Protein AF-A0A8S4PNN0-F1 (afdb_monomer_lite)

InterPro domains:
  IPR008978 HSP20-like chaperone [G3DSA:2.60.40.790] (178-254)
  IPR008978 HSP20-like chaperone [SSF49764] (182-245)
  IPR026697 Dynein axonemal assembly factor 6 [PTHR21083] (66-255)
  IPR041442 PIH1D1/2/3, CS-like domain [PF18201] (151-245)

Structure (mmCIF, N/CA/C/O backbone):
data_AF-A0A8S4PNN0-F1
#
_entry.id   AF-A0A8S4PNN0-F1
#
loop_
_atom_site.group_PDB
_atom_site.id
_atom_site.type_symbol
_atom_site.label_atom_id
_atom_site.label_alt_id
_atom_site.label_comp_id
_atom_site.label_asym_id
_atom_site.label_entity_id
_atom_site.label_seq_id
_atom_site.pdbx_PDB_ins_code
_atom_site.Cartn_x
_atom_site.Cartn_y
_atom_site.Cartn_z
_atom_site.occupancy
_atom_site.B_iso_or_equiv
_atom_site.auth_seq_id
_atom_site.auth_comp_id
_atom_site.auth_asym_id
_atom_site.auth_atom_id
_atom_site.pdbx_PDB_model_num
ATOM 1 N N . TYR A 1 1 ? -10.687 -42.573 -22.333 1.00 50.88 1 TYR A N 1
ATOM 2 C CA . TYR A 1 1 ? -11.879 -43.079 -21.622 1.00 50.88 1 TYR A CA 1
ATOM 3 C C . TYR A 1 1 ? -11.595 -43.574 -20.198 1.00 50.88 1 TYR A C 1
ATOM 5 O O . TYR A 1 1 ? -12.320 -43.162 -19.307 1.00 50.88 1 TYR A O 1
ATOM 13 N N . ASN A 1 2 ? -10.528 -44.339 -19.918 1.00 54.31 2 ASN A N 1
ATOM 14 C CA . ASN A 1 2 ? -10.278 -44.860 -18.555 1.00 54.31 2 ASN A CA 1
ATOM 15 C C . ASN A 1 2 ? -9.754 -43.839 -17.514 1.00 54.31 2 ASN A C 1
ATOM 17 O O . ASN A 1 2 ? -10.058 -43.969 -16.333 1.00 54.31 2 ASN A O 1
ATOM 21 N N . ILE A 1 3 ? -9.025 -42.791 -17.919 1.00 53.25 3 ILE A N 1
ATOM 22 C CA . ILE A 1 3 ? -8.443 -41.810 -16.972 1.00 53.25 3 ILE A CA 1
ATOM 23 C C . ILE A 1 3 ? -9.499 -40.823 -16.440 1.00 53.25 3 ILE A C 1
ATOM 25 O O . ILE A 1 3 ? -9.511 -40.486 -15.258 1.00 53.25 3 ILE A O 1
ATOM 29 N N . ILE A 1 4 ? -10.446 -40.414 -17.288 1.00 54.47 4 ILE A N 1
ATOM 30 C CA . ILE A 1 4 ? -11.515 -39.472 -16.916 1.00 54.47 4 ILE A CA 1
ATOM 31 C C . ILE A 1 4 ? -12.501 -40.138 -15.937 1.00 54.47 4 ILE A C 1
ATOM 33 O O . ILE A 1 4 ? -12.900 -39.522 -14.951 1.00 54.47 4 ILE A O 1
ATOM 37 N N . GLN A 1 5 ? -12.804 -41.428 -16.132 1.00 48.66 5 GLN A N 1
ATOM 38 C CA . GLN A 1 5 ? -13.649 -42.206 -15.220 1.00 48.66 5 GLN A CA 1
ATOM 39 C C . GLN A 1 5 ? -12.997 -42.393 -13.838 1.00 48.66 5 GLN A C 1
ATOM 41 O O . GLN A 1 5 ? -13.682 -42.333 -12.813 1.00 48.66 5 GLN A O 1
ATOM 46 N N . PHE A 1 6 ? -11.669 -42.545 -13.784 1.00 47.94 6 PHE A N 1
ATOM 47 C CA . PHE A 1 6 ? -10.937 -42.634 -12.521 1.00 47.94 6 PHE A CA 1
ATOM 48 C C . PHE A 1 6 ? -10.967 -41.299 -11.760 1.00 47.94 6 PHE A C 1
ATOM 50 O O . PHE A 1 6 ? -11.280 -41.279 -10.570 1.00 47.94 6 PHE A O 1
ATOM 57 N N . CYS A 1 7 ? -10.763 -40.169 -12.450 1.00 47.72 7 CYS A N 1
ATOM 58 C CA . CYS A 1 7 ? -10.826 -38.838 -11.836 1.00 47.72 7 CYS A CA 1
ATOM 59 C C . CYS A 1 7 ? -12.218 -38.485 -11.288 1.00 47.72 7 CYS A C 1
ATOM 61 O O . CYS A 1 7 ? -12.314 -37.960 -10.178 1.00 47.72 7 CYS A O 1
ATOM 63 N N . ILE A 1 8 ? -13.296 -38.820 -12.006 1.00 51.41 8 ILE A N 1
ATOM 64 C CA . ILE A 1 8 ? -14.675 -38.570 -11.549 1.00 51.41 8 ILE A CA 1
ATOM 65 C C . ILE A 1 8 ? -15.001 -39.418 -10.313 1.00 51.41 8 ILE A C 1
ATOM 67 O O . ILE A 1 8 ? -15.581 -38.916 -9.347 1.00 51.41 8 ILE A O 1
ATOM 71 N N . THR A 1 9 ? -14.553 -40.676 -10.283 1.00 53.66 9 THR A N 1
ATOM 72 C CA . THR A 1 9 ? -14.755 -41.560 -9.125 1.00 53.66 9 THR A CA 1
ATOM 73 C C . THR A 1 9 ? -13.954 -41.083 -7.906 1.00 53.66 9 THR A C 1
ATOM 75 O O . THR A 1 9 ? -14.470 -41.062 -6.787 1.00 53.66 9 THR A O 1
ATOM 78 N N . HIS A 1 10 ? -12.717 -40.614 -8.110 1.00 51.38 10 HIS A N 1
ATOM 79 C CA . HIS A 1 10 ? -11.858 -40.113 -7.033 1.00 51.38 10 HIS A CA 1
ATOM 80 C C . HIS A 1 10 ? -12.324 -38.751 -6.483 1.00 51.38 10 HIS A C 1
ATOM 82 O O . HIS A 1 10 ? -12.248 -38.517 -5.273 1.00 51.38 10 HIS A O 1
ATOM 88 N N . MET A 1 11 ? -12.876 -37.874 -7.335 1.00 45.06 11 MET A N 1
ATOM 89 C CA . MET A 1 11 ? -13.561 -36.655 -6.887 1.00 45.06 11 MET A CA 1
ATOM 90 C C . MET A 1 11 ? -14.849 -36.979 -6.124 1.00 45.06 11 MET A C 1
ATOM 92 O O . MET A 1 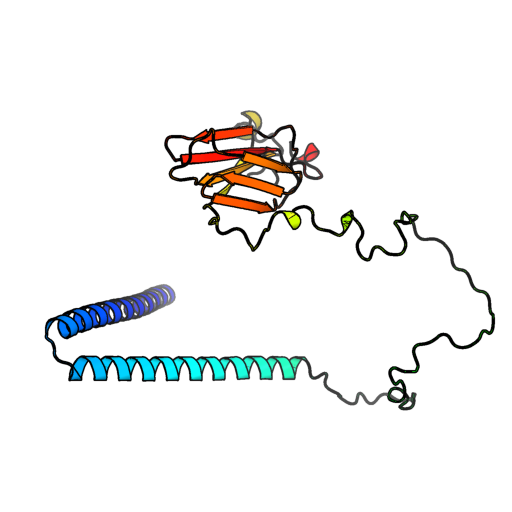11 ? -15.040 -36.431 -5.042 1.00 45.06 11 MET A O 1
ATOM 96 N N . CYS A 1 12 ? -15.682 -37.915 -6.599 1.00 39.00 12 CYS A N 1
ATOM 97 C CA . CYS A 1 12 ? -16.894 -38.342 -5.883 1.00 39.00 12 CYS A CA 1
ATOM 98 C C . CYS A 1 12 ? -16.588 -38.945 -4.504 1.00 39.00 12 CYS A C 1
ATOM 100 O O . CYS A 1 12 ? -17.302 -38.675 -3.539 1.00 39.00 12 CYS A O 1
ATOM 102 N N . LEU A 1 13 ? -15.502 -39.714 -4.368 1.00 43.59 13 LEU A N 1
ATOM 103 C CA . LEU A 1 13 ? -15.051 -40.253 -3.080 1.00 43.59 13 LEU A CA 1
ATOM 104 C C . LEU A 1 13 ? -14.552 -39.159 -2.126 1.00 43.59 13 LEU A C 1
ATOM 106 O O . LEU A 1 13 ? -14.866 -39.208 -0.935 1.00 43.59 13 LEU A O 1
ATOM 110 N N . LYS A 1 14 ? -13.822 -38.150 -2.625 1.00 43.06 14 LYS A N 1
ATOM 111 C CA . LYS A 1 14 ? -13.402 -36.992 -1.813 1.00 43.06 14 LYS A CA 1
ATOM 112 C C . LYS A 1 14 ? -14.597 -36.127 -1.395 1.00 43.06 14 LYS A C 1
ATOM 114 O O . LYS A 1 14 ? -14.675 -35.732 -0.231 1.00 43.06 14 LYS A O 1
ATOM 119 N N . PHE A 1 15 ? -15.563 -35.915 -2.290 1.00 35.06 15 PHE A N 1
ATOM 120 C CA . PHE A 1 15 ? -16.788 -35.168 -1.994 1.00 35.06 15 PHE A CA 1
ATOM 121 C C . PHE A 1 15 ? -17.680 -35.914 -0.989 1.00 35.06 15 PHE A C 1
ATOM 123 O O . PHE A 1 15 ? -18.124 -35.322 -0.012 1.00 35.06 15 PHE A O 1
ATOM 130 N N . SER A 1 16 ? -17.847 -37.233 -1.141 1.00 37.47 16 SER A N 1
ATOM 131 C CA . SER A 1 16 ? -18.580 -38.105 -0.207 1.00 37.47 16 SER A CA 1
ATOM 132 C C . SER A 1 16 ? -17.964 -38.128 1.196 1.00 37.47 16 SER A C 1
ATOM 134 O O . SER A 1 16 ? -18.682 -38.005 2.192 1.00 37.47 16 SER A O 1
ATOM 136 N N . LYS A 1 17 ? -16.630 -38.223 1.307 1.00 42.91 17 LYS A N 1
ATOM 137 C CA . LYS A 1 17 ? -15.934 -38.189 2.606 1.00 42.91 17 LYS A CA 1
ATOM 138 C C . LYS A 1 17 ? -16.086 -36.833 3.303 1.00 42.91 17 LYS A C 1
ATOM 140 O O . LYS A 1 17 ? -16.333 -36.799 4.510 1.00 42.91 17 LYS A O 1
ATOM 145 N N . SER A 1 18 ? -16.015 -35.731 2.553 1.00 38.72 18 SER A N 1
ATOM 146 C CA . SER A 1 18 ? -16.246 -34.383 3.090 1.00 38.72 18 SER A CA 1
ATOM 147 C C . SER A 1 18 ? -17.704 -34.203 3.541 1.00 38.72 18 SER A C 1
ATOM 149 O O . SER A 1 18 ? -17.958 -33.838 4.687 1.00 38.72 18 SER A O 1
ATOM 151 N N . TYR A 1 19 ? -18.674 -34.602 2.710 1.00 34.72 19 TYR A N 1
ATOM 152 C CA . TYR A 1 19 ? -20.106 -34.486 3.015 1.00 34.72 19 TYR A CA 1
ATOM 153 C C . TYR A 1 19 ? -20.546 -35.365 4.196 1.00 34.72 19 TYR A C 1
ATOM 155 O O . TYR A 1 19 ? -21.391 -34.953 4.992 1.00 34.72 19 TYR A O 1
ATOM 163 N N . ARG A 1 20 ? -19.945 -36.554 4.369 1.00 40.16 20 ARG A N 1
ATOM 164 C CA . ARG A 1 20 ? -20.144 -37.399 5.562 1.00 40.16 20 ARG A CA 1
ATOM 165 C C . ARG A 1 20 ? -19.559 -36.769 6.822 1.00 40.16 20 ARG A C 1
ATOM 167 O O . ARG A 1 20 ? -20.180 -36.867 7.873 1.00 40.16 20 ARG A O 1
ATOM 174 N N . THR A 1 21 ? -18.408 -36.105 6.730 1.00 44.50 21 THR A N 1
ATOM 175 C CA . THR A 1 21 ? -17.773 -35.444 7.884 1.00 44.50 21 THR A CA 1
ATOM 176 C C . THR A 1 21 ? -18.569 -34.217 8.331 1.00 44.50 21 THR A C 1
ATOM 178 O O . THR A 1 21 ? -18.772 -34.011 9.527 1.00 44.50 21 THR A O 1
ATOM 181 N N . VAL A 1 22 ? -19.083 -33.433 7.378 1.00 45.38 22 VAL A N 1
ATOM 182 C CA . VAL A 1 22 ? -19.945 -32.276 7.657 1.00 45.38 22 VAL A CA 1
ATOM 183 C C . VAL A 1 22 ? -21.301 -32.725 8.209 1.00 45.38 22 VAL A C 1
ATOM 185 O O . VAL A 1 22 ? -21.730 -32.195 9.230 1.00 45.38 22 VAL A O 1
ATOM 188 N N . ASN A 1 23 ? -21.929 -33.761 7.634 1.00 39.94 23 ASN A N 1
ATOM 189 C CA . ASN A 1 23 ? -23.170 -34.320 8.185 1.00 39.94 23 ASN A CA 1
ATOM 190 C C . ASN A 1 23 ? -22.971 -34.964 9.558 1.00 39.94 23 ASN A C 1
ATOM 192 O O . ASN A 1 23 ? -23.845 -34.827 10.404 1.00 39.94 23 ASN A O 1
ATOM 196 N N . ALA A 1 24 ? -21.835 -35.616 9.825 1.00 48.94 24 ALA A N 1
ATOM 197 C CA . ALA A 1 24 ? -21.522 -36.123 11.159 1.00 48.94 24 ALA A CA 1
ATOM 198 C C . ALA A 1 24 ? -21.401 -34.972 12.168 1.00 48.94 24 ALA A C 1
ATOM 200 O O . ALA A 1 24 ? -22.020 -35.034 13.223 1.00 48.94 24 ALA A O 1
ATOM 201 N N . LYS A 1 25 ? -20.691 -33.885 11.828 1.00 47.81 25 LYS A N 1
ATOM 202 C CA . LYS A 1 25 ? -20.606 -32.683 12.677 1.00 47.81 25 LYS A CA 1
ATOM 203 C C . LYS A 1 25 ? -21.977 -32.040 12.918 1.00 47.81 25 LYS A C 1
ATOM 205 O O . LYS A 1 25 ? -22.266 -31.677 14.056 1.00 47.81 25 LYS A O 1
ATOM 210 N N . LEU A 1 26 ? -22.838 -31.965 11.899 1.00 46.41 26 LEU A N 1
ATOM 211 C CA . LEU A 1 26 ? -24.203 -31.441 12.032 1.00 46.41 26 LEU A CA 1
ATOM 212 C C . LEU A 1 26 ? -25.093 -32.346 12.904 1.00 46.41 26 LEU A C 1
ATOM 214 O O . LEU A 1 26 ? -25.830 -31.846 13.750 1.00 46.41 26 LEU A O 1
ATOM 218 N N . ASN A 1 27 ? -24.982 -33.672 12.758 1.00 49.22 27 ASN A N 1
ATOM 219 C CA . ASN A 1 27 ? -25.725 -34.640 13.573 1.00 49.22 27 ASN A CA 1
ATOM 220 C C . ASN A 1 27 ? -25.260 -34.644 15.033 1.00 49.22 27 ASN A C 1
ATOM 222 O O . ASN A 1 27 ? -26.081 -34.785 15.936 1.00 49.22 27 ASN A O 1
ATOM 226 N N . ILE A 1 28 ? -23.960 -34.453 15.282 1.00 52.28 28 ILE A N 1
ATOM 227 C CA . ILE A 1 28 ? -23.414 -34.307 16.637 1.00 52.28 28 ILE A CA 1
ATOM 228 C C . ILE A 1 28 ? -23.946 -33.016 17.267 1.00 52.28 28 ILE A C 1
ATOM 230 O O . ILE A 1 28 ? -24.401 -33.049 18.404 1.00 52.28 28 ILE A O 1
ATOM 234 N N . HIS A 1 29 ? -23.965 -31.902 16.531 1.00 52.22 29 HIS A N 1
ATOM 235 C CA . HIS A 1 29 ? -24.481 -30.629 17.043 1.00 52.22 29 HIS A CA 1
ATOM 236 C C . HIS A 1 29 ? -25.997 -30.681 17.309 1.00 52.22 29 HIS A C 1
ATOM 238 O O . HIS A 1 29 ? -26.456 -30.201 18.343 1.00 52.22 29 HIS A O 1
ATOM 244 N N . SER A 1 30 ? -26.764 -31.344 16.434 1.00 51.78 30 SER A N 1
ATOM 245 C CA . SER A 1 30 ? -28.200 -31.599 16.622 1.00 51.78 30 SER A CA 1
ATOM 246 C C . SER A 1 30 ? -28.468 -32.523 17.818 1.00 51.78 30 SER A C 1
ATOM 248 O O . SER A 1 30 ? -29.295 -32.205 18.668 1.00 51.78 30 SER A O 1
ATOM 250 N N . SER A 1 31 ? -27.705 -33.610 17.966 1.00 53.09 31 SER A N 1
ATOM 251 C CA . SER A 1 31 ? -27.838 -34.545 19.094 1.00 53.09 31 SER A CA 1
ATOM 252 C C . SER A 1 31 ? -27.433 -33.915 20.431 1.00 53.09 31 SER A C 1
ATOM 254 O O . SER A 1 31 ? -28.056 -34.190 21.453 1.00 53.09 31 SER A O 1
ATOM 256 N N . VAL A 1 32 ? -26.421 -33.040 20.439 1.00 53.16 32 VAL A N 1
ATOM 257 C CA . VAL A 1 32 ? -26.006 -32.268 21.621 1.00 53.16 32 VAL A CA 1
ATOM 258 C C . VAL A 1 32 ? -27.071 -31.229 21.989 1.00 53.16 32 VAL A C 1
ATOM 260 O O . VAL A 1 32 ? -27.415 -31.118 23.162 1.00 53.16 32 VAL A O 1
ATOM 263 N N . ALA A 1 33 ? -27.668 -30.539 21.012 1.00 52.56 33 ALA A N 1
ATOM 264 C CA . ALA A 1 33 ? -28.766 -29.599 21.253 1.00 52.56 33 ALA A CA 1
ATOM 265 C C . ALA A 1 33 ? -30.030 -30.293 21.806 1.00 52.56 33 ALA A C 1
ATOM 267 O O . ALA A 1 33 ? -30.668 -29.761 22.717 1.00 52.56 33 ALA A O 1
ATOM 268 N N . ILE A 1 34 ? -30.349 -31.503 21.326 1.00 52.56 34 ILE A N 1
ATOM 269 C CA . ILE A 1 34 ? -31.475 -32.334 21.801 1.00 52.56 34 ILE A CA 1
ATOM 270 C C . ILE A 1 34 ? -31.192 -32.946 23.193 1.00 52.56 34 ILE A C 1
ATOM 272 O O . ILE A 1 34 ? -32.085 -33.058 24.036 1.00 52.56 34 ILE A O 1
ATOM 276 N N . ALA A 1 35 ? -29.943 -33.317 23.493 1.00 49.56 35 ALA A N 1
ATOM 277 C CA . ALA A 1 35 ? -29.562 -33.849 24.807 1.00 49.56 35 ALA A CA 1
ATOM 278 C C . ALA A 1 35 ? -29.519 -32.763 25.901 1.00 49.56 35 ALA A C 1
ATOM 280 O O . ALA A 1 35 ? -29.895 -33.027 27.043 1.00 49.56 35 ALA A O 1
ATOM 281 N N . ILE A 1 36 ? -29.120 -31.532 25.554 1.00 51.03 36 ILE A N 1
ATOM 282 C CA . ILE A 1 36 ? -29.123 -30.383 26.476 1.00 51.03 36 ILE A CA 1
ATOM 283 C C . ILE A 1 36 ? -30.559 -29.937 26.800 1.00 51.03 36 ILE A C 1
ATOM 285 O O . ILE A 1 36 ? -30.831 -29.560 27.938 1.00 51.03 36 ILE A O 1
ATOM 289 N N . THR A 1 37 ? -31.497 -30.045 25.850 1.00 49.56 37 THR A N 1
ATOM 290 C CA . THR A 1 37 ? -32.920 -29.718 26.073 1.00 49.56 37 THR A CA 1
ATOM 291 C C . THR A 1 37 ? -33.710 -30.813 26.802 1.00 49.56 37 THR A C 1
ATOM 293 O O . THR A 1 37 ? -34.725 -30.498 27.414 1.00 49.56 37 THR A O 1
ATOM 296 N N . SER A 1 38 ? -33.248 -32.074 26.813 1.00 50.44 38 SER A N 1
ATOM 297 C CA . SER A 1 38 ? -33.957 -33.203 27.457 1.00 50.44 38 SER A CA 1
ATOM 298 C C . SER A 1 38 ? -33.450 -33.603 28.853 1.00 50.44 38 SER A C 1
ATOM 300 O O . SER A 1 38 ? -33.908 -34.600 29.406 1.00 50.44 38 SER A O 1
ATOM 302 N N . GLY A 1 39 ? -32.527 -32.845 29.461 1.00 49.47 39 GLY A N 1
ATOM 303 C CA . GLY A 1 39 ? -32.153 -33.003 30.879 1.00 49.47 39 GLY A CA 1
ATOM 304 C C . GLY A 1 39 ? -31.501 -34.342 31.264 1.00 49.47 39 GLY A C 1
ATOM 305 O O . GLY A 1 39 ? -31.342 -34.634 32.451 1.00 49.47 39 GLY A O 1
ATOM 306 N N . ASN A 1 40 ? -31.094 -35.164 30.295 1.00 54.44 40 ASN A N 1
ATOM 307 C CA . ASN A 1 40 ? -30.638 -36.529 30.548 1.00 54.44 40 ASN A CA 1
ATOM 308 C C . ASN A 1 40 ? -29.115 -36.575 30.798 1.00 54.44 40 ASN A C 1
ATOM 310 O O . ASN A 1 40 ? -28.313 -36.812 29.888 1.00 54.44 40 ASN A O 1
ATOM 314 N N . LYS A 1 41 ? -28.703 -36.322 32.054 1.00 56.31 41 LYS A N 1
ATOM 315 C CA . LYS A 1 41 ? -27.289 -36.195 32.484 1.00 56.31 41 LYS A CA 1
ATOM 316 C C . LYS A 1 41 ? -26.378 -37.336 32.003 1.00 56.31 41 LYS A C 1
ATOM 318 O O . LYS A 1 41 ? -25.245 -37.074 31.607 1.00 56.31 41 LYS A O 1
ATOM 323 N N . GLN A 1 42 ? -26.881 -38.570 31.948 1.00 55.16 42 GLN A N 1
ATOM 324 C CA . GLN A 1 42 ? -26.095 -39.752 31.572 1.00 55.16 42 GLN A CA 1
ATOM 325 C C . GLN A 1 42 ? -25.618 -39.738 30.106 1.00 55.16 42 GLN A C 1
ATOM 327 O O . GLN A 1 42 ? -24.541 -40.245 29.791 1.00 55.16 42 GLN A O 1
ATOM 332 N N . ILE A 1 43 ? -26.397 -39.154 29.189 1.00 55.53 43 ILE A N 1
ATOM 333 C CA . ILE A 1 43 ? -26.048 -39.091 27.759 1.00 55.53 43 ILE A CA 1
ATOM 334 C C . ILE A 1 43 ? -24.994 -38.001 27.528 1.00 55.53 43 ILE A C 1
ATOM 336 O O . ILE A 1 43 ? -24.032 -38.210 26.787 1.00 55.53 43 ILE A O 1
ATOM 340 N N . CYS A 1 44 ? -25.118 -36.871 28.230 1.00 51.09 44 CYS A N 1
ATOM 341 C CA . CYS A 1 44 ? -24.137 -35.787 28.197 1.00 51.09 44 CYS A CA 1
ATOM 342 C C . CYS A 1 44 ? -22.769 -36.213 28.749 1.00 51.09 44 CYS A C 1
ATOM 344 O O . CYS A 1 44 ? -21.749 -35.854 28.162 1.00 51.09 44 CYS A O 1
ATOM 346 N N . GLU A 1 45 ? -22.717 -36.994 29.832 1.00 58.78 45 GLU A N 1
ATOM 347 C CA . GLU A 1 45 ? -21.440 -37.507 30.346 1.00 58.78 45 GLU A CA 1
ATOM 348 C C . GLU A 1 45 ? -20.794 -38.522 29.400 1.00 58.78 45 GLU A C 1
ATOM 350 O O . GLU A 1 45 ? -19.603 -38.418 29.114 1.00 58.78 45 GLU A O 1
ATOM 355 N N . ASN A 1 46 ? -21.575 -39.431 28.811 1.00 58.12 46 ASN A N 1
ATOM 356 C CA . ASN A 1 46 ? -21.055 -40.379 27.823 1.00 58.12 46 ASN A CA 1
ATOM 357 C C . ASN A 1 46 ? -20.513 -39.689 26.557 1.00 58.12 46 ASN A C 1
ATOM 359 O O . ASN A 1 46 ? -19.485 -40.104 26.018 1.00 58.12 46 ASN A O 1
ATOM 363 N N . LEU A 1 47 ? -21.160 -38.618 26.084 1.00 57.03 47 LEU A N 1
ATOM 364 C CA . LEU A 1 47 ? -20.680 -37.826 24.943 1.00 57.03 47 LEU A CA 1
ATOM 365 C C . LEU A 1 47 ? -19.408 -37.030 25.280 1.00 57.03 47 LEU A C 1
ATOM 367 O O . LEU A 1 47 ? -18.497 -36.966 24.451 1.00 57.03 47 LEU A O 1
ATOM 371 N N . LYS A 1 48 ? -19.303 -36.476 26.498 1.00 59.38 48 LYS A N 1
ATOM 372 C CA . LYS A 1 48 ? -18.077 -35.818 26.985 1.00 59.38 48 LYS A CA 1
ATOM 373 C C . LYS A 1 48 ? -16.913 -36.805 27.065 1.00 59.38 48 LYS A C 1
ATOM 375 O O . LYS A 1 48 ? -15.854 -36.532 26.505 1.00 59.38 48 LYS A O 1
ATOM 380 N N . SER A 1 49 ? -17.128 -37.971 27.673 1.00 62.34 49 SER A N 1
ATOM 381 C CA . SER A 1 49 ? -16.099 -39.006 27.822 1.00 62.34 49 SER A CA 1
ATOM 382 C C . SER A 1 49 ? -15.588 -39.510 26.471 1.00 62.34 49 SER A C 1
ATOM 384 O O . SER A 1 49 ? -14.380 -39.595 26.273 1.00 62.34 49 SER A O 1
ATOM 386 N N . ARG A 1 50 ? -16.475 -39.744 25.490 1.00 61.69 50 ARG A N 1
ATOM 387 C CA . ARG A 1 50 ? -16.071 -40.158 24.131 1.00 61.69 50 ARG A CA 1
ATOM 388 C C . ARG A 1 50 ? -15.236 -39.099 23.406 1.00 61.69 50 ARG A C 1
ATOM 390 O O . ARG A 1 50 ? -14.263 -39.460 22.749 1.00 61.69 50 ARG A O 1
ATOM 397 N N . ASN A 1 51 ? -15.576 -37.814 23.531 1.00 64.50 51 ASN A N 1
ATOM 398 C CA . ASN A 1 51 ? -14.801 -36.733 22.909 1.00 64.50 51 ASN A CA 1
ATOM 399 C C . ASN A 1 51 ? -13.419 -36.558 23.555 1.00 64.50 51 ASN A C 1
ATOM 401 O O . ASN A 1 51 ? -12.441 -36.346 22.842 1.00 64.50 51 ASN A O 1
ATOM 405 N N . ILE A 1 52 ? -13.313 -36.712 24.879 1.00 70.50 52 ILE A N 1
ATOM 406 C CA . ILE A 1 52 ? -12.025 -36.661 25.587 1.00 70.50 52 ILE A CA 1
ATOM 407 C C . ILE A 1 52 ? -11.130 -37.834 25.163 1.00 70.50 52 ILE A C 1
ATOM 409 O O . ILE A 1 52 ? -9.952 -37.629 24.877 1.00 70.50 52 ILE A O 1
ATOM 413 N N . SER A 1 53 ? -11.677 -39.050 25.048 1.00 65.25 53 SER A N 1
ATOM 414 C CA . SER A 1 53 ? -10.921 -40.214 24.563 1.00 65.25 53 SER A CA 1
ATOM 415 C C . SER A 1 53 ? -10.427 -40.037 23.124 1.00 65.25 53 SER A C 1
ATOM 417 O O . SER A 1 53 ? -9.287 -40.384 22.826 1.00 65.25 53 SER A O 1
ATOM 419 N N . GLN A 1 54 ? -11.252 -39.463 22.241 1.00 65.19 54 GLN A N 1
ATOM 420 C CA . GLN A 1 54 ? -10.869 -39.179 20.852 1.00 65.19 54 GLN A CA 1
ATOM 421 C C . GLN A 1 54 ? -9.769 -38.113 20.766 1.00 65.19 54 GLN A C 1
ATOM 423 O O . GLN A 1 54 ? -8.784 -38.309 20.060 1.00 65.19 54 GLN A O 1
ATOM 428 N N . LEU A 1 55 ? -9.884 -37.016 21.523 1.00 66.19 55 LEU A N 1
ATOM 429 C CA . LEU A 1 55 ? -8.849 -35.976 21.577 1.00 66.19 55 LEU A CA 1
ATOM 430 C C . LEU A 1 55 ? -7.526 -36.507 22.144 1.00 66.19 55 LEU A C 1
ATOM 432 O O . LEU A 1 55 ? -6.465 -36.172 21.622 1.00 66.19 55 LEU A O 1
ATOM 436 N N . LYS A 1 56 ? -7.583 -37.379 23.160 1.00 72.38 56 LYS A N 1
ATOM 437 C CA . LYS A 1 56 ? -6.397 -38.028 23.737 1.00 72.38 56 LYS A CA 1
ATOM 438 C C . LYS A 1 56 ? -5.682 -38.920 22.719 1.00 72.38 56 LYS A C 1
ATOM 440 O O . LYS A 1 56 ? -4.459 -38.897 22.646 1.00 72.38 56 LYS A O 1
ATOM 445 N N . LEU A 1 57 ? -6.438 -39.643 21.892 1.00 69.69 57 LEU A N 1
ATOM 446 C CA . LEU A 1 57 ? -5.889 -40.485 20.828 1.00 69.69 57 LEU A CA 1
ATOM 447 C C . LEU A 1 57 ? -5.267 -39.641 19.701 1.00 69.69 57 LEU A C 1
ATOM 449 O O . LEU A 1 57 ? -4.186 -39.968 19.226 1.00 69.69 57 LEU A O 1
ATOM 453 N N . VAL A 1 58 ? -5.885 -38.517 19.320 1.00 66.31 58 VAL A N 1
ATOM 454 C CA . VAL A 1 58 ? -5.333 -37.585 18.313 1.00 66.31 58 VAL A CA 1
ATOM 455 C C . VAL A 1 58 ? -4.032 -36.928 18.788 1.00 66.31 58 VAL A C 1
ATOM 457 O O . VAL A 1 58 ? -3.090 -36.825 18.005 1.00 66.31 58 VAL A O 1
ATOM 460 N N . LEU A 1 59 ? -3.957 -36.514 20.058 1.00 69.25 59 LEU A N 1
ATOM 461 C CA . LEU A 1 59 ? -2.728 -35.977 20.656 1.00 69.25 59 LEU A CA 1
ATOM 462 C C . LEU A 1 59 ? -1.606 -37.020 20.658 1.00 69.25 59 LEU A C 1
ATOM 464 O O . LEU A 1 59 ? -0.507 -36.721 20.205 1.00 69.25 59 LEU A O 1
ATOM 468 N N . GLN A 1 60 ? -1.918 -38.254 21.056 1.00 61.47 60 GLN A N 1
ATOM 469 C CA . GLN A 1 60 ? -0.955 -39.354 21.074 1.00 61.47 60 GLN A CA 1
ATOM 470 C C . GLN A 1 60 ? -0.448 -39.712 19.664 1.00 61.47 60 GLN A C 1
ATOM 472 O O . GLN A 1 60 ? 0.729 -39.999 19.485 1.00 61.47 60 GLN A O 1
ATOM 477 N N . VAL A 1 61 ? -1.298 -39.643 18.632 1.00 63.66 61 VAL A N 1
ATOM 478 C CA . VAL A 1 61 ? -0.880 -39.878 17.235 1.00 63.66 61 VAL A CA 1
ATOM 479 C C . VAL A 1 61 ? -0.041 -38.718 16.683 1.00 63.66 61 VAL A C 1
ATOM 481 O O . VAL A 1 61 ? 0.882 -38.954 15.906 1.00 63.66 61 VAL A O 1
ATOM 484 N N . LYS A 1 62 ? -0.311 -37.471 17.095 1.00 67.56 62 LYS A N 1
ATOM 485 C CA . LYS A 1 62 ? 0.513 -36.309 16.725 1.00 67.56 62 LYS A CA 1
ATOM 486 C C . LYS A 1 62 ? 1.920 -36.406 17.323 1.00 67.56 62 LYS A C 1
ATOM 488 O O . LYS A 1 62 ? 2.886 -36.133 16.623 1.00 67.56 62 LYS A O 1
ATOM 493 N N . GLU A 1 63 ? 2.018 -36.852 18.571 1.00 68.19 63 GLU A N 1
ATOM 494 C CA . GLU A 1 63 ? 3.284 -37.074 19.280 1.00 68.19 63 GLU A CA 1
ATOM 495 C C . GLU A 1 63 ? 4.121 -38.192 18.624 1.00 68.19 63 GLU A C 1
ATOM 497 O O . GLU A 1 63 ? 5.330 -38.055 18.465 1.00 68.19 63 GLU A O 1
ATOM 502 N N . ILE A 1 64 ? 3.475 -39.255 18.127 1.00 70.75 64 ILE A N 1
ATOM 503 C CA . ILE A 1 64 ? 4.146 -40.337 17.382 1.00 70.75 64 ILE A CA 1
ATOM 504 C C . ILE A 1 64 ? 4.675 -39.862 16.016 1.00 70.75 64 ILE A C 1
ATOM 506 O O . ILE A 1 64 ? 5.762 -40.274 15.615 1.00 70.75 64 ILE A O 1
ATOM 510 N N . MET A 1 65 ? 3.944 -38.998 15.300 1.00 63.34 65 MET A N 1
ATOM 511 C CA . MET A 1 65 ? 4.406 -38.464 14.007 1.00 63.34 65 MET A CA 1
ATOM 512 C C . MET A 1 65 ? 5.610 -37.521 14.153 1.00 63.34 65 MET A C 1
ATOM 514 O O . MET A 1 65 ? 6.477 -37.505 13.282 1.00 63.34 65 MET A O 1
ATOM 518 N N . ASP A 1 66 ? 5.693 -36.773 15.253 1.00 72.44 66 ASP A N 1
ATOM 519 C CA . ASP A 1 66 ? 6.796 -35.836 15.517 1.00 72.44 66 ASP A CA 1
ATOM 520 C C . ASP A 1 66 ? 8.111 -36.572 15.842 1.00 72.44 66 ASP A C 1
ATOM 522 O O . ASP A 1 66 ? 9.195 -36.190 15.403 1.00 72.44 66 ASP A O 1
ATOM 526 N N . LEU A 1 67 ? 8.013 -37.719 16.524 1.00 74.06 67 LEU A N 1
ATOM 527 C CA . LEU A 1 67 ? 9.159 -38.585 16.821 1.00 74.06 67 LEU A CA 1
ATOM 528 C C . LEU A 1 67 ? 9.782 -39.205 15.560 1.00 74.06 67 LEU A C 1
ATOM 530 O O . LEU A 1 67 ? 10.996 -39.399 15.503 1.00 74.06 67 LEU A O 1
ATOM 534 N N . GLN A 1 68 ? 8.981 -39.484 14.526 1.00 76.31 68 GLN A N 1
ATOM 535 C CA . GLN A 1 68 ? 9.504 -39.953 13.237 1.00 76.31 68 GLN A CA 1
ATOM 536 C C . GLN A 1 68 ? 10.273 -38.849 12.500 1.00 76.31 68 GLN A C 1
ATOM 538 O O . GLN A 1 68 ? 11.302 -39.131 11.888 1.00 76.31 68 GLN A O 1
ATOM 543 N N . ALA A 1 69 ? 9.813 -37.598 12.600 1.00 79.38 69 ALA A N 1
ATOM 544 C CA . ALA A 1 69 ? 10.498 -36.449 12.014 1.00 79.38 69 ALA A CA 1
ATOM 545 C C . ALA A 1 69 ? 11.849 -36.172 12.700 1.00 79.38 69 ALA A C 1
ATOM 547 O O . ALA A 1 69 ? 12.835 -35.890 12.021 1.00 79.38 69 ALA A O 1
ATOM 548 N N . LEU A 1 70 ? 11.922 -36.323 14.027 1.00 78.19 70 LEU A N 1
ATOM 549 C CA . LEU A 1 70 ? 13.172 -36.179 14.783 1.00 78.19 70 LEU A CA 1
ATOM 550 C C . LEU A 1 70 ? 14.191 -37.287 14.474 1.00 78.19 70 LEU A C 1
ATOM 552 O O . LEU A 1 70 ? 15.381 -37.000 14.355 1.00 78.19 70 LEU A O 1
ATOM 556 N N . ASN A 1 71 ? 13.743 -38.533 14.288 1.00 79.62 71 ASN A N 1
ATOM 557 C CA . ASN A 1 71 ? 14.635 -39.627 13.889 1.00 79.62 71 ASN A CA 1
ATOM 558 C C . ASN A 1 71 ? 15.208 -39.423 12.478 1.00 79.62 71 ASN A C 1
ATOM 560 O O . ASN A 1 71 ? 16.405 -39.616 12.286 1.00 79.62 71 ASN A O 1
ATOM 564 N N . ALA A 1 72 ? 14.395 -38.959 11.523 1.00 81.75 72 ALA A N 1
ATOM 565 C CA . ALA A 1 72 ? 14.861 -38.640 10.171 1.00 81.75 72 ALA A CA 1
ATOM 566 C C . ALA A 1 72 ? 15.878 -37.481 10.158 1.00 81.75 72 ALA A C 1
ATOM 568 O O . ALA A 1 72 ? 16.836 -37.500 9.389 1.00 81.75 72 ALA A O 1
ATOM 569 N N . LEU A 1 73 ? 15.702 -36.484 11.034 1.00 78.25 73 LEU A N 1
ATOM 570 C CA . LEU A 1 73 ? 16.664 -35.392 11.198 1.00 78.25 73 LEU A CA 1
ATOM 571 C C . LEU A 1 73 ? 17.993 -35.887 11.795 1.00 78.25 73 LEU A C 1
ATOM 573 O O . LEU A 1 73 ? 19.055 -35.466 11.345 1.00 78.25 73 LEU A O 1
ATOM 577 N N . SER A 1 74 ? 17.935 -36.780 12.789 1.0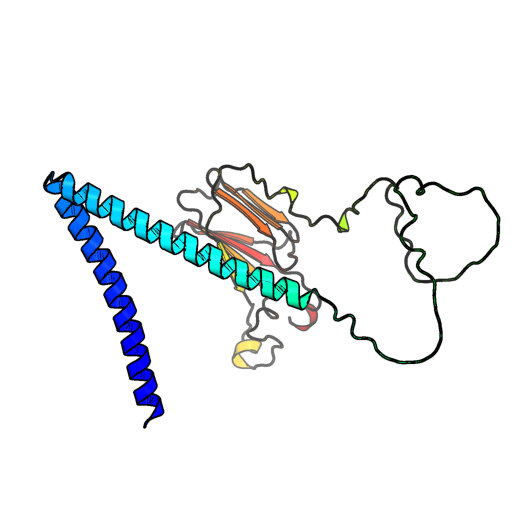0 81.50 74 SER A N 1
ATOM 578 C CA . SER A 1 74 ? 19.119 -37.397 13.404 1.00 81.50 74 SER A CA 1
ATOM 579 C C . SER A 1 74 ? 19.944 -38.177 12.379 1.00 81.50 74 SER A C 1
ATOM 581 O O . SER A 1 74 ? 21.159 -38.023 12.325 1.00 81.50 74 SER A O 1
ATOM 583 N N . GLU A 1 75 ? 19.285 -38.949 11.517 1.00 82.94 75 GLU A N 1
ATOM 584 C CA . GLU A 1 75 ? 19.929 -39.733 10.456 1.00 82.94 75 GLU A CA 1
ATOM 585 C C . GLU A 1 75 ? 20.594 -38.840 9.394 1.00 82.94 75 GLU A C 1
ATOM 587 O O . GLU A 1 75 ? 21.668 -39.154 8.902 1.00 82.94 75 GLU A O 1
ATOM 592 N N . MET A 1 76 ? 20.018 -37.669 9.106 1.00 79.19 76 MET A N 1
ATOM 593 C CA . MET A 1 76 ? 20.596 -36.700 8.167 1.00 79.19 76 MET A CA 1
ATOM 594 C C . MET A 1 76 ? 21.778 -35.905 8.756 1.00 79.19 76 MET A C 1
ATOM 596 O O . MET A 1 76 ? 22.604 -35.380 8.011 1.00 79.19 76 MET A O 1
ATOM 600 N N . LEU A 1 77 ? 21.843 -35.780 10.086 1.00 81.12 77 LEU A N 1
ATOM 601 C CA . LEU A 1 77 ? 22.927 -35.102 10.812 1.00 81.12 77 LEU A CA 1
ATOM 602 C C . LEU A 1 77 ? 24.076 -36.043 11.191 1.00 81.12 77 LEU A C 1
ATOM 604 O O . LEU A 1 77 ? 25.160 -35.568 11.530 1.00 81.12 77 LEU A O 1
ATOM 608 N N . GLN A 1 78 ? 23.856 -37.356 11.142 1.00 78.31 78 GLN A N 1
ATOM 609 C CA . GLN A 1 78 ? 24.918 -38.342 11.283 1.00 78.31 78 GLN A CA 1
ATOM 610 C C . GLN A 1 78 ? 25.741 -38.358 9.993 1.00 78.31 78 GLN A C 1
ATOM 612 O O . GLN A 1 78 ? 25.407 -39.026 9.022 1.00 78.31 78 GLN A O 1
ATOM 617 N N . THR A 1 79 ? 26.832 -37.594 9.975 1.00 60.94 79 THR A N 1
ATOM 618 C CA . THR A 1 79 ? 27.915 -37.814 9.014 1.00 60.94 79 THR A CA 1
ATOM 619 C C . THR A 1 79 ? 28.453 -39.217 9.230 1.00 60.94 79 THR A C 1
ATOM 621 O O . THR A 1 79 ? 28.948 -39.524 10.314 1.00 60.94 79 THR A O 1
ATOM 624 N N . GLU A 1 80 ? 28.332 -40.063 8.214 1.00 55.31 80 GLU A N 1
ATOM 625 C CA . GLU A 1 80 ? 28.931 -41.386 8.215 1.00 55.31 80 GLU A CA 1
ATOM 626 C C . GLU A 1 80 ? 30.444 -41.243 8.429 1.00 55.31 80 GLU A C 1
ATOM 628 O O . GLU A 1 80 ? 31.160 -40.726 7.570 1.00 55.31 80 GLU A O 1
ATOM 633 N N . GLU A 1 81 ? 30.941 -41.705 9.576 1.00 57.78 81 GLU A N 1
ATOM 634 C CA . GLU A 1 81 ? 32.338 -42.109 9.724 1.00 57.78 81 GLU A CA 1
ATOM 635 C C . GLU A 1 81 ? 32.525 -43.383 8.882 1.00 57.78 81 GLU A C 1
ATOM 637 O O . GLU A 1 81 ? 32.614 -44.490 9.402 1.00 57.78 81 GLU A O 1
ATOM 642 N N . GLN A 1 82 ? 32.474 -43.245 7.554 1.00 42.38 82 GLN A N 1
ATOM 643 C CA . GLN A 1 82 ? 32.969 -44.270 6.648 1.00 42.38 82 GLN A CA 1
ATOM 644 C C . GLN A 1 82 ? 34.449 -44.010 6.416 1.00 42.38 82 GLN A C 1
ATOM 646 O O . GLN A 1 82 ? 34.844 -43.098 5.683 1.00 42.38 82 GLN A O 1
ATOM 651 N N . ASP A 1 83 ? 35.234 -44.851 7.084 1.00 48.81 83 ASP A N 1
ATOM 652 C CA . ASP A 1 83 ? 36.613 -45.199 6.783 1.00 48.81 83 ASP A CA 1
ATOM 653 C C . ASP A 1 83 ? 36.862 -45.191 5.267 1.00 48.81 83 ASP A C 1
ATOM 655 O O . ASP A 1 83 ? 36.553 -46.137 4.543 1.00 48.81 83 ASP A O 1
ATOM 659 N N . SER A 1 84 ? 37.419 -44.087 4.775 1.00 37.97 84 SER A N 1
ATOM 660 C CA . SER A 1 84 ? 38.042 -44.040 3.459 1.00 37.97 84 SER A CA 1
ATOM 661 C C . SER A 1 84 ? 39.503 -44.412 3.651 1.00 37.97 84 SER A C 1
ATOM 663 O O . SER A 1 84 ? 40.317 -43.587 4.061 1.00 37.97 84 SER A O 1
ATOM 665 N N . GLU A 1 85 ? 39.813 -45.681 3.394 1.00 46.25 85 GLU A N 1
ATOM 666 C CA . GLU A 1 85 ? 41.174 -46.199 3.293 1.00 46.25 85 GLU A CA 1
ATOM 667 C C . GLU A 1 85 ? 41.935 -45.422 2.202 1.00 46.25 85 GLU A C 1
ATOM 669 O O . GLU A 1 85 ? 41.764 -45.656 1.006 1.00 46.25 85 GLU A O 1
ATOM 674 N N . SER A 1 86 ? 42.758 -44.458 2.612 1.00 39.06 86 SER A N 1
ATOM 675 C CA . SER A 1 86 ? 43.775 -43.825 1.773 1.00 39.06 86 SER A CA 1
ATOM 676 C C . SER A 1 86 ? 44.948 -43.422 2.663 1.00 39.06 86 SER A C 1
ATOM 678 O O . SER A 1 86 ? 44.773 -42.666 3.615 1.00 39.06 86 SER A O 1
ATOM 680 N N . ASP A 1 87 ? 46.116 -43.979 2.347 1.00 41.75 87 ASP A N 1
ATOM 681 C CA . ASP A 1 87 ? 47.388 -43.869 3.065 1.00 41.75 87 ASP A CA 1
ATOM 682 C C . ASP A 1 87 ? 47.822 -42.433 3.433 1.00 41.75 87 ASP A C 1
ATOM 684 O O . ASP A 1 87 ? 47.608 -41.489 2.672 1.00 41.75 87 ASP A O 1
ATOM 688 N N . ASP A 1 88 ? 48.522 -42.364 4.575 1.00 45.44 88 ASP A N 1
ATOM 689 C CA . ASP A 1 88 ? 49.438 -41.321 5.071 1.00 45.44 88 ASP A CA 1
ATOM 690 C C . ASP A 1 88 ? 48.894 -39.900 5.336 1.00 45.44 88 ASP A C 1
ATOM 692 O O . ASP A 1 88 ? 48.882 -39.031 4.471 1.00 45.44 88 ASP A O 1
ATOM 696 N N . ASP A 1 89 ? 48.513 -39.644 6.597 1.00 37.84 89 ASP A N 1
ATOM 697 C CA . ASP A 1 89 ? 49.183 -38.687 7.509 1.00 37.84 89 ASP A CA 1
ATOM 698 C C . ASP A 1 89 ? 48.297 -38.420 8.750 1.00 37.84 89 ASP A C 1
ATOM 700 O O . ASP A 1 89 ? 47.238 -37.794 8.679 1.00 37.84 89 ASP A O 1
ATOM 704 N N . GLN A 1 90 ? 48.736 -38.866 9.936 1.00 43.53 90 GLN A N 1
ATOM 705 C CA . GLN A 1 90 ? 48.119 -38.469 11.212 1.00 43.53 90 GLN A CA 1
ATOM 706 C C . GLN A 1 90 ? 48.175 -36.943 11.403 1.00 43.53 90 GLN A C 1
ATOM 708 O O . GLN A 1 90 ? 49.243 -36.342 11.270 1.00 43.53 90 GLN A O 1
ATOM 713 N N . PRO A 1 91 ? 47.127 -36.360 12.007 1.00 41.59 91 PRO A N 1
ATOM 714 C CA . PRO A 1 91 ? 47.374 -35.484 13.140 1.00 41.59 91 PRO A CA 1
ATOM 715 C C . PRO A 1 91 ? 46.692 -36.037 14.391 1.00 41.59 91 PRO A C 1
ATOM 717 O O . PRO A 1 91 ? 45.505 -36.351 14.432 1.00 41.59 91 PRO A O 1
ATOM 720 N N . SER A 1 92 ? 47.506 -36.177 15.429 1.00 44.66 92 SER A N 1
ATOM 721 C CA . SER A 1 92 ? 47.132 -36.643 16.753 1.00 44.66 92 SER A CA 1
ATOM 722 C C . SER A 1 92 ? 45.954 -35.863 17.342 1.00 44.66 92 SER A C 1
ATOM 724 O O . SER A 1 92 ? 45.844 -34.641 17.245 1.00 44.66 92 SER A O 1
ATOM 726 N N . SER A 1 93 ? 45.088 -36.607 18.025 1.00 51.69 93 SER A N 1
ATOM 727 C CA . SER A 1 93 ? 44.043 -36.123 18.919 1.00 51.69 93 SER A CA 1
ATOM 728 C C . SER A 1 93 ? 44.570 -35.042 19.878 1.00 51.69 93 SER A C 1
ATOM 730 O O . SER A 1 93 ? 45.173 -35.351 20.908 1.00 51.69 93 SER A O 1
ATOM 732 N N . ALA A 1 94 ? 44.334 -33.771 19.554 1.00 51.38 94 ALA A N 1
ATOM 733 C CA . ALA A 1 94 ? 44.703 -32.633 20.399 1.00 51.38 94 ALA A CA 1
ATOM 734 C C . ALA A 1 94 ? 43.564 -31.611 20.583 1.00 51.38 94 ALA A C 1
ATOM 736 O O . ALA A 1 94 ? 43.803 -30.497 21.042 1.00 51.38 94 ALA A O 1
ATOM 737 N N . VAL A 1 95 ? 42.311 -31.975 20.281 1.00 56.94 95 VAL A N 1
ATOM 738 C CA . VAL A 1 95 ? 41.145 -31.068 20.379 1.00 56.94 95 VAL A CA 1
ATOM 739 C C . VAL A 1 95 ? 40.276 -31.378 21.607 1.00 56.94 95 VAL A C 1
ATOM 741 O O . VAL A 1 95 ? 39.056 -31.330 21.559 1.00 56.94 95 VAL A O 1
ATOM 744 N N . THR A 1 96 ? 40.884 -31.709 22.750 1.00 51.28 96 THR A N 1
ATOM 745 C CA . THR A 1 96 ? 40.137 -31.872 24.021 1.00 51.28 96 THR A CA 1
ATOM 746 C C . THR A 1 96 ? 40.770 -31.174 25.222 1.00 51.28 96 THR A C 1
ATOM 748 O O . THR A 1 96 ? 40.319 -31.356 26.351 1.00 51.28 96 THR A O 1
ATOM 751 N N . LYS A 1 97 ? 41.772 -30.305 25.022 1.00 60.69 97 LYS A N 1
ATOM 752 C CA . LYS A 1 97 ? 42.398 -29.553 26.125 1.00 60.69 97 LYS A CA 1
ATOM 753 C C . LYS A 1 97 ? 42.358 -28.038 25.939 1.00 60.69 97 LYS A C 1
ATOM 755 O O . LYS A 1 97 ? 43.335 -27.346 26.190 1.00 60.69 97 LYS A O 1
ATOM 760 N N . MET A 1 98 ? 41.207 -27.518 25.527 1.00 67.00 98 MET A N 1
ATOM 761 C CA . MET A 1 98 ? 40.900 -26.087 25.576 1.00 67.00 98 MET A CA 1
ATOM 762 C C . MET A 1 98 ? 39.680 -25.914 26.480 1.00 67.00 98 MET A C 1
ATOM 764 O O . MET A 1 98 ? 38.547 -26.122 26.064 1.00 67.00 98 MET A O 1
ATOM 768 N N . GLY A 1 99 ? 39.930 -25.627 27.758 1.00 71.56 99 GLY A N 1
ATOM 769 C CA . GLY A 1 99 ? 38.889 -25.231 28.703 1.00 71.56 99 GLY A CA 1
ATOM 770 C C . GLY A 1 99 ? 38.688 -23.711 28.671 1.00 71.56 99 GLY A C 1
ATOM 771 O O . GLY A 1 99 ? 39.608 -22.991 28.291 1.00 71.56 99 GLY A O 1
ATOM 772 N N . PRO A 1 100 ? 37.540 -23.190 29.130 1.00 65.88 100 PRO A N 1
ATOM 773 C CA . PRO A 1 100 ? 37.165 -21.772 29.014 1.00 65.88 100 PRO A CA 1
ATOM 774 C C . PRO A 1 100 ? 38.123 -20.764 29.690 1.00 65.88 100 PRO A C 1
ATOM 776 O O . PRO A 1 100 ? 37.953 -19.561 29.532 1.00 65.88 100 PRO A O 1
ATOM 779 N N . GLY A 1 101 ? 39.148 -21.227 30.417 1.00 64.00 101 GLY A N 1
ATOM 780 C CA . GLY A 1 101 ? 40.211 -20.402 31.001 1.00 64.00 101 GLY A CA 1
ATOM 781 C C . GLY A 1 101 ? 41.422 -20.121 30.095 1.00 64.00 101 GLY A C 1
ATOM 782 O O . GLY A 1 101 ? 42.331 -19.426 30.537 1.00 64.00 101 GLY A O 1
ATOM 783 N N . SER A 1 102 ? 41.478 -20.636 28.859 1.00 62.97 102 SER A N 1
ATOM 784 C CA . SER A 1 102 ? 42.572 -20.354 27.905 1.00 62.97 102 SER A CA 1
ATOM 785 C C . SER A 1 102 ? 42.307 -19.166 26.967 1.00 62.97 102 SER A C 1
ATOM 787 O O . SER A 1 102 ? 43.128 -18.873 26.098 1.00 62.97 102 SER A O 1
ATOM 789 N N . ILE A 1 103 ? 41.200 -18.440 27.154 1.00 66.50 103 ILE A N 1
ATOM 790 C CA . ILE A 1 103 ? 40.874 -17.230 26.390 1.00 66.50 103 ILE A CA 1
ATOM 791 C C . ILE A 1 103 ? 41.446 -16.009 27.127 1.00 66.50 103 ILE A C 1
ATOM 793 O O . ILE A 1 103 ? 40.789 -15.374 27.947 1.00 66.50 103 ILE A O 1
ATOM 797 N N . GLY A 1 104 ? 42.711 -15.698 26.846 1.00 65.62 104 GLY A N 1
ATOM 798 C CA . GLY A 1 104 ? 43.404 -14.494 27.311 1.00 65.62 104 GLY A CA 1
ATOM 799 C C . GLY A 1 104 ? 44.749 -14.336 26.590 1.00 65.62 104 GLY A C 1
ATOM 800 O O . GLY A 1 104 ? 45.361 -15.345 26.238 1.00 65.62 104 GLY A O 1
ATOM 801 N N . PRO A 1 105 ? 45.227 -13.109 26.307 1.00 68.06 105 PRO A N 1
ATOM 802 C CA . PRO A 1 105 ? 46.369 -12.915 25.418 1.00 68.06 105 PRO A CA 1
ATOM 803 C C . PRO A 1 105 ? 47.665 -13.476 26.017 1.00 68.06 105 PRO A C 1
ATOM 805 O O . PRO A 1 105 ? 48.134 -13.030 27.067 1.00 68.06 105 PRO A O 1
ATOM 808 N N . ALA A 1 106 ? 48.277 -14.432 25.313 1.00 64.19 106 ALA A N 1
ATOM 809 C CA . ALA A 1 106 ? 49.611 -14.924 25.625 1.00 64.19 106 ALA A CA 1
ATOM 810 C C . ALA A 1 106 ? 50.669 -13.837 25.355 1.00 64.19 106 ALA A C 1
ATOM 812 O O . ALA A 1 106 ? 50.601 -13.064 24.398 1.00 64.19 106 ALA A O 1
ATOM 813 N N . LYS A 1 107 ? 51.659 -13.763 26.244 1.00 46.78 107 LYS A N 1
ATOM 814 C CA . LYS A 1 107 ? 52.724 -12.753 26.274 1.00 46.78 107 LYS A CA 1
ATOM 815 C C . LYS A 1 107 ? 53.562 -12.789 24.975 1.00 46.78 107 LYS A C 1
ATOM 817 O O . LYS A 1 107 ? 54.105 -13.828 24.624 1.00 46.78 107 LYS A O 1
ATOM 822 N N . LYS A 1 108 ? 53.656 -11.628 24.306 1.00 44.78 108 LYS A N 1
ATOM 823 C CA . LYS A 1 108 ? 54.398 -11.274 23.069 1.00 44.78 108 LYS A CA 1
ATOM 824 C C . LYS A 1 108 ? 55.596 -12.158 22.685 1.00 44.78 108 LYS A C 1
ATOM 826 O O . LYS A 1 108 ? 56.574 -12.180 23.429 1.00 44.78 108 LYS A O 1
ATOM 831 N N . GLN A 1 109 ? 55.628 -12.575 21.414 1.00 37.22 109 GLN A N 1
ATOM 832 C CA . GLN A 1 109 ? 56.812 -12.445 20.553 1.00 37.22 109 GLN A CA 1
ATOM 833 C C . GLN A 1 109 ? 56.409 -11.984 19.140 1.00 37.22 109 GLN A C 1
ATOM 835 O O . GLN A 1 109 ? 55.368 -12.353 18.610 1.00 37.22 109 GLN A O 1
ATOM 840 N N . SER A 1 110 ? 57.211 -11.071 18.600 1.00 39.59 110 SER A N 1
ATOM 841 C CA . SER A 1 110 ? 57.007 -10.271 17.393 1.00 39.59 110 SER A CA 1
ATOM 842 C C . SER A 1 110 ? 57.397 -11.002 16.112 1.00 39.59 110 SER A C 1
ATOM 844 O O . SER A 1 110 ? 58.535 -11.465 16.025 1.00 39.59 110 SER A O 1
ATOM 846 N N . THR A 1 111 ? 56.566 -10.960 15.067 1.00 29.48 111 THR A N 1
ATOM 847 C CA . THR A 1 111 ? 57.070 -10.925 13.682 1.00 29.48 111 THR A CA 1
ATOM 848 C C . THR A 1 111 ? 56.050 -10.328 12.708 1.00 29.48 111 THR A C 1
ATOM 850 O O . THR A 1 111 ? 54.860 -10.617 12.745 1.00 29.48 111 THR A O 1
ATOM 853 N N . THR A 1 112 ? 56.566 -9.429 11.879 1.00 37.22 112 THR A N 1
ATOM 854 C CA . THR A 1 112 ? 55.951 -8.626 10.819 1.00 37.22 112 THR A CA 1
ATOM 855 C C . THR A 1 112 ? 55.323 -9.451 9.696 1.00 37.22 112 THR A C 1
ATOM 857 O O . THR A 1 112 ? 56.023 -10.282 9.133 1.00 37.22 112 THR A O 1
ATOM 860 N N . VAL A 1 113 ? 54.099 -9.113 9.260 1.00 34.25 113 VAL A N 1
ATOM 861 C CA . VAL A 1 113 ? 53.654 -9.248 7.852 1.00 34.25 113 VAL A CA 1
ATOM 862 C C . VAL A 1 113 ? 52.411 -8.384 7.564 1.00 34.25 113 VAL A C 1
ATOM 864 O O . VAL A 1 113 ? 51.419 -8.451 8.282 1.00 34.25 113 VAL A O 1
ATOM 867 N N . LYS A 1 114 ? 52.480 -7.561 6.505 1.00 41.66 114 LYS A N 1
ATOM 868 C CA . LYS A 1 114 ? 51.330 -6.929 5.817 1.00 41.66 114 LYS A CA 1
ATOM 869 C C . LYS A 1 114 ? 50.764 -7.905 4.769 1.00 41.66 114 LYS A C 1
ATOM 871 O O . LYS A 1 114 ? 51.554 -8.662 4.208 1.00 41.66 114 LYS A O 1
ATOM 876 N N . PRO A 1 115 ? 49.462 -7.827 4.438 1.00 41.22 115 PRO A N 1
ATOM 877 C CA . PRO A 1 115 ? 49.038 -7.524 3.050 1.00 41.22 115 PRO A CA 1
ATOM 878 C C . PRO A 1 115 ? 47.831 -6.546 3.019 1.00 41.22 115 PRO A C 1
ATOM 880 O O . PRO A 1 115 ? 46.945 -6.621 3.858 1.00 41.22 115 PRO A O 1
ATOM 883 N N . SER A 1 116 ? 47.875 -5.424 2.290 1.00 32.28 116 SER A N 1
ATOM 884 C CA . SER A 1 116 ? 47.453 -5.196 0.887 1.00 32.28 116 SER A CA 1
ATOM 885 C C . SER A 1 116 ? 45.939 -5.304 0.593 1.00 32.28 116 SER A C 1
ATOM 887 O O . SER A 1 116 ? 45.407 -6.398 0.466 1.00 32.28 116 SER A O 1
ATOM 889 N N . ASN A 1 117 ? 45.326 -4.123 0.417 1.00 39.03 117 ASN A N 1
ATOM 890 C CA . ASN A 1 117 ? 44.203 -3.709 -0.445 1.00 39.03 117 ASN A CA 1
ATOM 891 C C . ASN A 1 117 ? 43.012 -4.652 -0.738 1.00 39.03 117 ASN A C 1
ATOM 893 O O . ASN A 1 117 ? 43.105 -5.556 -1.561 1.00 39.03 117 ASN A O 1
ATOM 897 N N . GLY A 1 118 ? 41.843 -4.235 -0.234 1.00 31.47 118 GLY A N 1
ATOM 898 C CA . GLY A 1 118 ? 40.484 -4.452 -0.758 1.00 31.47 118 GLY A CA 1
ATOM 899 C C . GLY A 1 118 ? 39.595 -3.269 -0.307 1.00 31.47 118 GLY A C 1
ATOM 900 O O . GLY A 1 118 ? 39.950 -2.633 0.689 1.00 31.47 118 GLY A O 1
ATOM 901 N N . PRO A 1 119 ? 38.544 -2.867 -1.052 1.00 44.19 119 PRO A N 1
ATOM 902 C CA . PRO A 1 119 ? 38.057 -1.489 -1.034 1.00 44.19 119 PRO A CA 1
ATOM 903 C C . PRO A 1 119 ? 37.058 -1.173 0.089 1.00 44.19 119 PRO A C 1
ATOM 905 O O . PRO A 1 119 ? 36.205 -1.983 0.432 1.00 44.19 119 PRO A O 1
ATOM 908 N N . ASN A 1 120 ? 37.150 0.089 0.514 1.00 41.94 120 ASN A N 1
ATOM 909 C CA . ASN A 1 120 ? 36.265 0.921 1.334 1.00 41.94 120 ASN A CA 1
ATOM 910 C C . ASN A 1 120 ? 36.616 1.045 2.828 1.00 41.94 120 ASN A C 1
ATOM 912 O O . ASN A 1 120 ? 36.533 0.075 3.579 1.00 41.94 120 ASN A O 1
ATOM 916 N N . PRO A 1 121 ? 36.993 2.260 3.287 1.00 45.78 121 PRO A N 1
ATOM 917 C CA . PRO A 1 121 ? 37.144 2.533 4.702 1.00 45.78 121 PRO A CA 1
ATOM 918 C C . PRO A 1 121 ? 35.750 2.533 5.320 1.00 45.78 121 PRO A C 1
ATOM 920 O O . PRO A 1 121 ? 34.973 3.467 5.124 1.00 45.78 121 PRO A O 1
ATOM 923 N N . ALA A 1 122 ? 35.457 1.470 6.065 1.00 49.19 122 ALA A N 1
ATOM 924 C CA . ALA A 1 122 ? 34.410 1.472 7.065 1.00 49.19 122 ALA A CA 1
ATOM 925 C C . ALA A 1 122 ? 34.565 2.746 7.901 1.00 49.19 122 ALA A C 1
ATOM 927 O O . ALA A 1 122 ? 35.620 3.012 8.496 1.00 49.19 122 ALA A O 1
ATOM 928 N N . ASN A 1 123 ? 33.520 3.564 7.852 1.00 53.56 123 ASN A N 1
ATOM 929 C CA . ASN A 1 123 ? 33.318 4.676 8.751 1.00 53.56 123 ASN A CA 1
ATOM 930 C C . ASN A 1 123 ? 33.523 4.124 10.165 1.00 53.56 123 ASN A C 1
ATOM 932 O O . ASN A 1 123 ? 32.864 3.162 10.551 1.00 53.56 123 ASN A O 1
ATOM 936 N N . LYS A 1 124 ? 34.492 4.655 10.915 1.00 55.53 124 LYS A N 1
ATOM 937 C CA . LYS A 1 124 ? 34.644 4.310 12.330 1.00 55.53 124 LYS A CA 1
ATOM 938 C C . LYS A 1 124 ? 33.487 4.961 13.087 1.00 55.53 124 LYS A C 1
ATOM 940 O O . LYS A 1 124 ? 33.681 5.988 13.735 1.00 55.53 124 LYS A O 1
ATOM 945 N N . GLY A 1 125 ? 32.306 4.357 12.976 1.00 55.53 125 GLY A N 1
ATOM 946 C CA . GLY A 1 125 ? 31.264 4.439 13.985 1.00 55.53 125 GLY A CA 1
ATOM 947 C C . GLY A 1 125 ? 31.838 3.960 15.315 1.00 55.53 125 GLY A C 1
ATOM 948 O O . GLY A 1 125 ? 32.836 3.232 15.364 1.00 55.53 125 GLY A O 1
ATOM 949 N N . ASN A 1 126 ? 31.297 4.478 16.409 1.00 61.84 126 ASN A N 1
ATOM 950 C CA . ASN A 1 126 ? 31.837 4.285 17.745 1.00 61.84 126 ASN A CA 1
ATOM 951 C C . ASN A 1 126 ? 32.130 2.800 18.012 1.00 61.84 126 ASN A C 1
ATOM 953 O O . ASN A 1 126 ? 31.273 1.947 17.846 1.00 61.84 126 ASN A O 1
ATOM 957 N N . SER A 1 127 ? 33.342 2.496 18.489 1.00 67.25 127 SER A N 1
ATOM 958 C CA . SER A 1 127 ? 33.874 1.139 18.748 1.00 67.25 127 SER A CA 1
ATOM 959 C C . SER A 1 127 ? 33.065 0.278 19.752 1.00 67.25 127 SER A C 1
ATOM 961 O O . SER A 1 127 ? 33.566 -0.743 20.225 1.00 67.25 127 SER A O 1
ATOM 963 N N . LYS A 1 128 ? 31.867 0.708 20.152 1.00 76.19 128 LYS A N 1
ATOM 964 C CA . LYS A 1 128 ? 30.981 0.046 21.112 1.00 76.19 128 LYS A CA 1
ATOM 965 C C . LYS A 1 128 ? 29.585 -0.252 20.559 1.00 76.19 128 LYS A C 1
ATOM 967 O O . LYS A 1 128 ? 28.828 -0.898 21.279 1.00 76.19 128 LYS A O 1
ATOM 972 N N . ASP A 1 129 ? 29.259 0.178 19.344 1.00 75.38 129 ASP A N 1
ATOM 973 C CA . ASP A 1 129 ? 27.992 -0.189 18.720 1.00 75.38 129 ASP A CA 1
ATOM 974 C C . ASP A 1 129 ? 28.142 -1.569 18.073 1.00 75.38 129 ASP A C 1
ATOM 976 O O . ASP A 1 129 ? 29.077 -1.830 17.319 1.00 75.38 129 ASP A O 1
ATOM 980 N N . ILE A 1 130 ? 27.277 -2.497 18.493 1.00 82.06 130 ILE A N 1
ATOM 981 C CA . ILE A 1 130 ? 27.226 -3.877 17.980 1.00 82.06 130 ILE A CA 1
ATOM 982 C C . ILE A 1 130 ? 26.491 -3.922 16.631 1.00 82.06 130 ILE A C 1
ATOM 984 O O . ILE A 1 130 ? 26.687 -4.869 15.879 1.00 82.06 130 ILE A O 1
ATOM 988 N N . TRP A 1 131 ? 25.683 -2.902 16.337 1.00 81.62 131 TRP A N 1
ATOM 989 C CA . TRP A 1 131 ? 24.875 -2.776 15.130 1.00 81.62 131 TRP A CA 1
ATOM 990 C C . TRP A 1 131 ? 25.156 -1.426 14.486 1.00 81.62 131 TRP A C 1
ATOM 992 O O . TRP A 1 131 ? 25.116 -0.407 15.181 1.00 81.62 131 TRP A O 1
ATOM 1002 N N . ASP A 1 132 ? 25.402 -1.420 13.181 1.00 76.56 132 ASP A N 1
ATOM 1003 C CA . ASP A 1 132 ? 25.415 -0.178 12.410 1.00 76.56 132 ASP A CA 1
ATOM 1004 C C . ASP A 1 132 ? 23.966 0.293 12.159 1.00 76.56 132 ASP A C 1
ATOM 1006 O O . ASP A 1 132 ? 23.039 -0.516 12.087 1.00 76.56 132 ASP A O 1
ATOM 1010 N N . GLU A 1 133 ? 23.742 1.606 12.024 1.00 68.56 133 GLU A N 1
ATOM 1011 C CA . GLU A 1 133 ? 22.400 2.179 11.785 1.00 68.56 133 GLU A CA 1
ATOM 1012 C C . GLU A 1 133 ? 21.728 1.599 10.523 1.00 68.56 133 GLU A C 1
ATOM 1014 O O . GLU A 1 133 ? 20.506 1.475 10.473 1.00 68.56 133 GLU A O 1
ATOM 1019 N N . ASP A 1 134 ? 22.529 1.172 9.541 1.00 68.56 134 ASP A N 1
ATOM 1020 C CA . ASP A 1 134 ? 22.080 0.514 8.309 1.00 68.56 134 ASP A CA 1
ATOM 1021 C C . ASP A 1 134 ? 21.708 -0.976 8.498 1.00 68.56 134 ASP A C 1
ATOM 1023 O O . ASP A 1 134 ? 21.023 -1.554 7.651 1.00 68.56 134 ASP A O 1
ATOM 1027 N N . GLU A 1 135 ? 22.157 -1.619 9.585 1.00 68.81 135 GLU A N 1
ATOM 1028 C CA . GLU A 1 135 ? 21.872 -3.031 9.898 1.00 68.81 135 GLU A CA 1
ATOM 1029 C C . GLU A 1 135 ? 20.562 -3.215 10.675 1.00 68.81 135 GLU A C 1
ATOM 1031 O O . GLU A 1 135 ? 19.993 -4.311 10.697 1.00 68.81 135 GLU A O 1
ATOM 1036 N N . VAL A 1 136 ? 20.047 -2.151 11.295 1.00 66.62 136 VAL A N 1
ATOM 1037 C CA . VAL A 1 136 ? 18.739 -2.172 11.951 1.00 66.62 136 VAL A CA 1
ATOM 1038 C C . VAL A 1 136 ? 17.667 -1.897 10.901 1.00 66.62 136 VAL A C 1
ATOM 1040 O O . VAL A 1 136 ? 17.574 -0.801 10.353 1.00 66.62 136 VAL A O 1
ATOM 1043 N N . ASN A 1 137 ? 16.814 -2.886 10.620 1.00 62.09 137 ASN A N 1
ATOM 1044 C CA . ASN A 1 137 ? 15.693 -2.696 9.700 1.00 62.09 137 ASN A CA 1
ATOM 1045 C C . ASN A 1 137 ? 14.778 -1.562 10.198 1.00 62.09 137 ASN A C 1
ATOM 1047 O O . ASN A 1 137 ? 14.029 -1.733 11.166 1.00 62.09 137 ASN A O 1
ATOM 1051 N N . ALA A 1 138 ? 14.793 -0.431 9.487 1.00 59.84 138 ALA A N 1
ATOM 1052 C CA . ALA A 1 138 ? 13.866 0.672 9.707 1.00 59.84 138 ALA A CA 1
ATOM 1053 C C . ALA A 1 138 ? 12.415 0.153 9.718 1.00 59.84 138 ALA A C 1
ATOM 1055 O O . ALA A 1 138 ? 11.985 -0.564 8.806 1.00 59.84 138 ALA A O 1
ATOM 1056 N N . GLY A 1 139 ? 11.675 0.480 10.779 1.00 57.53 139 GLY A N 1
ATOM 1057 C CA . GLY A 1 139 ? 10.290 0.051 10.972 1.00 57.53 139 GLY A CA 1
ATOM 1058 C C . GLY A 1 139 ? 10.059 -0.948 12.115 1.00 57.53 139 GLY A C 1
ATOM 1059 O O . GLY A 1 139 ? 8.934 -1.026 12.599 1.00 57.53 139 GLY A O 1
ATOM 1060 N N . GLN A 1 140 ? 11.086 -1.658 12.614 1.00 58.84 140 GLN A N 1
ATOM 1061 C CA . GLN A 1 140 ? 10.904 -2.557 13.777 1.00 58.84 140 GLN A CA 1
ATOM 1062 C C . GLN A 1 140 ? 10.490 -1.814 15.057 1.00 58.84 140 GLN A C 1
ATOM 1064 O O . GLN A 1 140 ? 9.900 -2.409 15.952 1.00 58.84 140 GLN A O 1
ATOM 1069 N N . GLU A 1 141 ? 10.763 -0.513 15.137 1.00 60.34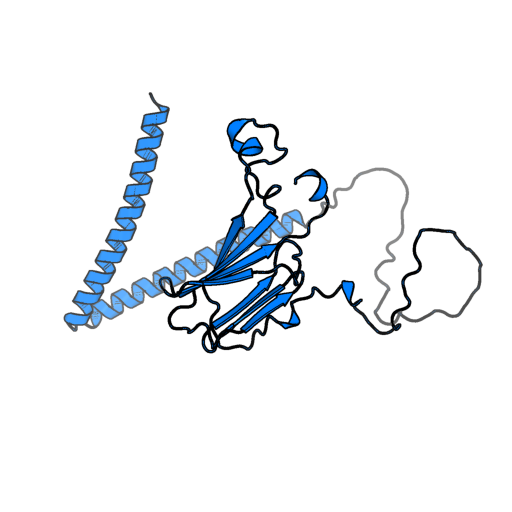 141 GLU A N 1
ATOM 1070 C CA . GLU A 1 141 ? 10.330 0.348 16.241 1.00 60.34 141 GLU A CA 1
ATOM 1071 C C . GLU A 1 141 ? 8.808 0.575 16.287 1.00 60.34 141 GLU A C 1
ATOM 1073 O O . GLU A 1 141 ? 8.281 0.994 17.313 1.00 60.34 141 GLU A O 1
ATOM 1078 N N . PHE A 1 142 ? 8.088 0.298 15.195 1.00 58.69 142 PHE A N 1
ATOM 1079 C CA . PHE A 1 142 ? 6.647 0.538 15.096 1.00 58.69 142 PHE A CA 1
ATOM 1080 C C . PHE A 1 142 ? 5.794 -0.699 15.398 1.00 58.69 142 PHE A C 1
ATOM 1082 O O . PHE A 1 142 ? 4.595 -0.557 15.686 1.00 58.69 142 PHE A O 1
ATOM 1089 N N . ASP A 1 143 ? 6.401 -1.889 15.399 1.00 60.97 143 ASP A N 1
ATOM 1090 C CA . ASP A 1 143 ? 5.791 -3.139 15.856 1.00 60.97 143 ASP A CA 1
ATOM 1091 C C . ASP A 1 143 ? 5.749 -3.175 17.394 1.00 60.97 143 ASP A C 1
ATOM 1093 O O . ASP A 1 143 ? 6.394 -3.977 18.071 1.00 60.97 143 ASP A O 1
ATOM 1097 N N . ASP A 1 144 ? 4.952 -2.278 17.980 1.00 62.62 144 ASP A N 1
ATOM 1098 C CA . ASP A 1 144 ? 4.636 -2.334 19.405 1.00 62.62 144 ASP A CA 1
ATOM 1099 C C . ASP A 1 144 ? 3.760 -3.563 19.668 1.00 62.62 144 ASP A C 1
ATOM 1101 O O . ASP A 1 144 ? 2.530 -3.498 19.625 1.00 62.62 144 ASP A O 1
ATOM 1105 N N . VAL A 1 145 ? 4.397 -4.680 20.022 1.00 62.72 145 VAL A N 1
ATOM 1106 C CA . VAL A 1 145 ? 3.754 -5.922 20.499 1.00 62.72 145 VAL A CA 1
ATOM 1107 C C . VAL A 1 145 ? 2.825 -5.671 21.708 1.00 62.72 145 VAL A C 1
ATOM 1109 O O . VAL A 1 145 ? 2.044 -6.535 22.100 1.00 62.72 145 VAL A O 1
ATOM 1112 N N . HIS A 1 146 ? 2.888 -4.481 22.312 1.00 62.53 146 HIS A N 1
ATOM 1113 C CA . HIS A 1 146 ? 2.116 -4.085 23.486 1.00 62.53 146 HIS A CA 1
ATOM 1114 C C . HIS A 1 146 ? 0.874 -3.223 23.204 1.00 62.53 146 HIS A C 1
ATOM 1116 O O . HIS A 1 146 ? 0.194 -2.830 24.152 1.00 62.53 146 HIS A O 1
ATOM 1122 N N . ASP A 1 147 ? 0.553 -2.917 21.942 1.00 74.88 147 ASP A N 1
ATOM 1123 C CA . ASP A 1 147 ? -0.667 -2.170 21.622 1.00 74.88 147 ASP A CA 1
ATOM 1124 C C . ASP A 1 147 ? -1.904 -3.098 21.611 1.00 74.88 147 ASP A C 1
ATOM 1126 O O . ASP A 1 147 ? -1.915 -4.098 20.893 1.00 74.88 147 ASP A O 1
ATOM 1130 N N . PRO A 1 148 ? -2.973 -2.799 22.378 1.00 80.44 148 PRO A N 1
ATOM 1131 C CA . PRO A 1 148 ? -4.187 -3.618 22.406 1.00 80.44 148 PRO A CA 1
ATOM 1132 C C . PRO A 1 148 ? -5.078 -3.454 21.161 1.00 80.44 148 PRO A C 1
ATOM 1134 O O . PRO A 1 148 ? -6.093 -4.149 21.049 1.00 80.44 148 PRO A O 1
ATOM 1137 N N . ARG A 1 149 ? -4.777 -2.512 20.254 1.00 86.00 149 ARG A N 1
ATOM 1138 C CA . ARG A 1 149 ? -5.596 -2.254 19.063 1.00 86.00 149 ARG A CA 1
ATOM 1139 C C . ARG A 1 149 ? -5.425 -3.372 18.029 1.00 86.00 149 ARG A C 1
ATOM 1141 O O . ARG A 1 149 ? -4.298 -3.690 17.659 1.00 86.00 149 ARG A O 1
ATOM 1148 N N . PRO A 1 150 ? -6.525 -3.942 17.503 1.00 87.69 150 PRO A N 1
ATOM 1149 C CA . PRO A 1 150 ? -6.439 -4.947 16.453 1.00 87.69 150 PRO A CA 1
ATOM 1150 C C . PRO A 1 150 ? -5.870 -4.366 15.152 1.00 87.69 150 PRO A C 1
ATOM 1152 O O . PRO A 1 150 ? -6.103 -3.199 14.812 1.00 87.69 150 PRO A O 1
ATOM 1155 N N . GLN A 1 151 ? -5.185 -5.222 14.395 1.00 89.94 151 GLN A N 1
ATOM 1156 C CA . GLN A 1 151 ? -4.751 -4.918 13.037 1.00 89.94 151 GLN A CA 1
ATOM 1157 C C . GLN A 1 151 ? -5.962 -4.931 12.084 1.00 89.94 151 GLN A C 1
ATOM 1159 O O . GLN A 1 151 ? -6.735 -5.895 12.098 1.00 89.94 151 GLN A O 1
ATOM 1164 N N . PRO A 1 152 ? -6.168 -3.881 11.270 1.00 92.38 152 PRO A N 1
ATOM 1165 C CA . PRO A 1 152 ? -7.225 -3.855 10.266 1.00 92.38 152 PRO A CA 1
ATOM 1166 C C . PRO A 1 152 ? -6.886 -4.759 9.072 1.00 92.38 152 PRO A C 1
ATOM 1168 O O . PRO A 1 152 ? -5.721 -5.032 8.787 1.00 92.38 152 PRO A O 1
ATOM 1171 N N . GLU A 1 153 ? -7.912 -5.191 8.339 1.00 93.31 153 GLU A N 1
ATOM 1172 C CA . GLU A 1 153 ? -7.728 -5.912 7.077 1.00 93.31 153 GLU A CA 1
ATOM 1173 C C . GLU A 1 153 ? -7.199 -4.948 6.006 1.00 93.31 153 GLU A C 1
ATOM 1175 O O . GLU A 1 153 ? -7.720 -3.838 5.846 1.00 93.31 153 GLU A O 1
ATOM 1180 N N . TYR A 1 154 ? -6.173 -5.370 5.270 1.00 94.25 154 TYR A N 1
ATOM 1181 C CA . TYR A 1 154 ? -5.569 -4.576 4.210 1.00 94.25 154 TYR A CA 1
ATOM 1182 C C . TYR A 1 154 ? -5.315 -5.416 2.957 1.00 94.25 154 TYR A C 1
ATOM 1184 O O . TYR A 1 154 ? -5.103 -6.623 3.040 1.00 94.25 154 TYR A O 1
ATOM 1192 N N . ASP A 1 155 ? -5.313 -4.749 1.807 1.00 94.75 155 ASP A N 1
ATOM 1193 C CA . ASP A 1 155 ? -4.993 -5.312 0.498 1.00 94.75 155 ASP A CA 1
ATOM 1194 C C . ASP A 1 155 ? -3.960 -4.428 -0.204 1.00 94.75 155 ASP A C 1
ATOM 1196 O O . ASP A 1 155 ? -4.070 -3.200 -0.191 1.00 94.75 155 ASP A O 1
ATOM 1200 N N . ILE A 1 156 ? -2.978 -5.044 -0.861 1.00 94.38 156 ILE A N 1
ATOM 1201 C CA . ILE A 1 156 ? -1.969 -4.339 -1.661 1.00 94.38 156 ILE A CA 1
ATOM 1202 C C . ILE A 1 156 ? -2.269 -4.588 -3.138 1.00 94.38 156 ILE A C 1
ATOM 1204 O O . ILE A 1 156 ? -2.296 -5.726 -3.602 1.00 94.38 156 ILE A O 1
ATOM 1208 N N . VAL A 1 157 ? -2.491 -3.512 -3.886 1.00 93.88 157 VAL A N 1
ATOM 1209 C CA . VAL A 1 157 ? -2.798 -3.536 -5.318 1.00 93.88 157 VAL A CA 1
ATOM 1210 C C . VAL A 1 157 ? -1.767 -2.702 -6.059 1.00 93.88 157 VAL A C 1
ATOM 1212 O O . VAL A 1 157 ? -1.435 -1.607 -5.631 1.00 93.88 157 VAL A O 1
ATOM 1215 N N . TYR A 1 158 ? -1.286 -3.177 -7.200 1.00 93.56 158 TYR A N 1
ATOM 1216 C CA . TYR A 1 158 ? -0.356 -2.419 -8.034 1.00 93.56 158 TYR A CA 1
ATOM 1217 C C . TYR A 1 158 ? -1.095 -1.730 -9.177 1.00 93.56 158 TYR A C 1
ATOM 1219 O O . TYR A 1 158 ? -1.981 -2.322 -9.798 1.00 93.56 158 TYR A O 1
ATOM 1227 N N . LYS A 1 159 ? -0.734 -0.478 -9.454 1.00 92.12 159 LYS A N 1
ATOM 1228 C CA . LYS A 1 159 ? -1.325 0.334 -10.513 1.00 92.12 159 LYS A CA 1
ATOM 1229 C C . LYS A 1 159 ? -0.262 0.716 -11.538 1.00 92.12 159 LYS A C 1
ATOM 1231 O O . LYS A 1 159 ? 0.824 1.184 -11.205 1.00 92.12 159 LYS A O 1
ATOM 1236 N N . GLN A 1 160 ? -0.627 0.534 -12.798 1.00 91.44 160 GLN A N 1
ATOM 1237 C CA . GLN A 1 160 ? 0.178 0.873 -13.961 1.00 91.44 160 GLN A CA 1
ATOM 1238 C C . GLN A 1 160 ? -0.514 1.991 -14.738 1.00 91.44 160 GLN A C 1
ATOM 1240 O O . GLN A 1 160 ? -1.711 1.898 -15.032 1.00 91.44 160 GLN A O 1
ATOM 1245 N N . ALA A 1 161 ? 0.222 3.048 -15.077 1.00 89.62 161 ALA A N 1
ATOM 1246 C CA . ALA A 1 161 ? -0.259 4.048 -16.016 1.00 89.62 161 ALA A CA 1
ATOM 1247 C C . ALA A 1 161 ? -0.106 3.496 -17.438 1.00 89.62 161 ALA A C 1
ATOM 1249 O O . ALA A 1 161 ? 1.003 3.354 -17.939 1.00 89.62 161 ALA A O 1
ATOM 1250 N N . VAL A 1 162 ? -1.216 3.158 -18.092 1.00 88.94 162 VAL A N 1
ATOM 1251 C CA . VAL A 1 162 ? -1.227 2.655 -19.475 1.00 88.94 162 VAL A CA 1
ATOM 1252 C C . VAL A 1 162 ? -1.652 3.789 -20.402 1.00 88.94 162 VAL A C 1
ATOM 1254 O O . VAL A 1 162 ? -2.708 4.390 -20.192 1.00 88.94 162 VAL A O 1
ATOM 1257 N N . THR A 1 163 ? -0.841 4.099 -21.412 1.00 88.69 163 THR A N 1
ATOM 1258 C CA . THR A 1 163 ? -1.198 5.072 -22.453 1.00 88.69 163 THR A CA 1
ATOM 1259 C C . THR A 1 163 ? -1.893 4.382 -23.629 1.00 88.69 163 THR A C 1
ATOM 1261 O O . THR A 1 163 ? -1.895 3.156 -23.762 1.00 88.69 163 THR A O 1
ATOM 1264 N N . SER A 1 164 ? -2.485 5.169 -24.529 1.00 89.88 164 SER A N 1
ATOM 1265 C CA . SER A 1 164 ? -3.047 4.636 -25.775 1.00 89.88 164 SER A CA 1
ATOM 1266 C C . SER A 1 164 ? -1.986 3.954 -26.650 1.00 89.88 164 SER A C 1
ATOM 1268 O O . SER A 1 164 ? -2.307 3.019 -27.373 1.00 89.88 164 SER A O 1
ATOM 1270 N N . GLU A 1 165 ? -0.726 4.383 -26.579 1.00 89.06 165 GLU A N 1
ATOM 1271 C CA . GLU A 1 165 ? 0.384 3.775 -27.325 1.00 89.06 165 GLU A CA 1
ATOM 1272 C C . GLU A 1 165 ? 0.675 2.360 -26.812 1.00 89.06 165 GLU A C 1
ATOM 1274 O O . GLU A 1 165 ? 0.804 1.427 -27.606 1.00 89.06 165 GLU A O 1
ATOM 1279 N N . ASP A 1 166 ? 0.673 2.188 -25.488 1.00 87.44 166 ASP A N 1
ATOM 1280 C CA . ASP A 1 166 ? 0.836 0.891 -24.830 1.00 87.44 166 ASP A CA 1
ATOM 1281 C C . ASP A 1 166 ? -0.314 -0.065 -25.200 1.00 87.44 166 ASP A C 1
ATOM 1283 O O . ASP A 1 166 ? -0.081 -1.228 -25.527 1.00 87.44 166 ASP A O 1
ATOM 1287 N N . MET A 1 167 ? -1.564 0.424 -25.184 1.00 87.56 167 MET A N 1
ATOM 1288 C CA . MET A 1 167 ? -2.753 -0.414 -25.397 1.00 87.56 167 MET A CA 1
ATOM 1289 C C . MET A 1 167 ? -3.032 -0.732 -26.873 1.00 87.56 167 MET A C 1
ATOM 1291 O O . MET A 1 167 ? -3.487 -1.833 -27.181 1.00 87.56 167 MET A O 1
ATOM 1295 N N . PHE A 1 168 ? -2.807 0.222 -27.781 1.00 87.56 168 PHE A N 1
ATOM 1296 C CA . PHE A 1 168 ? -3.192 0.083 -29.191 1.00 87.56 168 PHE A CA 1
ATOM 1297 C C . PHE A 1 168 ? -2.019 -0.178 -30.133 1.00 87.56 168 PHE A C 1
ATOM 1299 O O . PHE A 1 168 ? -2.217 -0.834 -31.154 1.00 87.56 168 PHE A O 1
ATOM 1306 N N . LEU A 1 169 ? -0.824 0.339 -29.834 1.00 87.75 169 LEU A N 1
ATOM 1307 C CA . LEU A 1 169 ? 0.329 0.248 -30.738 1.00 87.75 169 LEU A CA 1
ATOM 1308 C C . LEU A 1 169 ? 1.368 -0.775 -30.275 1.00 87.75 169 LEU A C 1
ATOM 1310 O O . LEU A 1 169 ? 2.221 -1.157 -31.071 1.00 87.75 169 LEU A O 1
ATOM 1314 N N . GLY A 1 170 ? 1.316 -1.212 -29.011 1.00 83.00 170 GLY A N 1
ATOM 1315 C CA . GLY A 1 170 ? 2.283 -2.156 -28.446 1.00 83.00 170 GLY A CA 1
ATOM 1316 C C . GLY A 1 170 ? 3.728 -1.645 -28.490 1.00 83.00 170 GLY A C 1
ATOM 1317 O O . GLY A 1 170 ? 4.658 -2.443 -28.454 1.00 83.00 170 GLY A O 1
ATOM 1318 N N . MET A 1 171 ? 3.915 -0.326 -28.619 1.00 81.75 171 MET A N 1
ATOM 1319 C CA . MET A 1 171 ? 5.230 0.329 -28.665 1.00 81.75 171 MET A CA 1
ATOM 1320 C C . MET A 1 171 ? 5.777 0.636 -27.265 1.00 81.75 171 MET A C 1
ATOM 1322 O O . MET A 1 171 ? 6.954 0.960 -27.125 1.00 81.75 171 MET A O 1
ATOM 1326 N N . GLY A 1 172 ? 4.935 0.527 -26.237 1.00 79.19 172 GLY A N 1
ATOM 1327 C CA . GLY A 1 172 ? 5.334 0.667 -24.846 1.00 79.19 172 GLY A CA 1
ATOM 1328 C C . GLY A 1 172 ? 6.194 -0.491 -24.366 1.00 79.19 172 GLY A C 1
ATOM 1329 O O . GLY A 1 172 ? 5.867 -1.650 -24.610 1.00 79.19 172 GLY A O 1
ATOM 1330 N N . ASN A 1 173 ? 7.236 -0.197 -23.587 1.00 81.06 173 ASN A N 1
ATOM 1331 C CA . ASN A 1 173 ? 8.038 -1.221 -22.906 1.00 81.06 173 ASN A CA 1
ATOM 1332 C C . ASN A 1 173 ? 7.352 -1.777 -21.636 1.00 81.06 173 ASN A C 1
ATOM 1334 O O . ASN A 1 173 ? 7.994 -2.378 -20.775 1.00 81.06 173 ASN A O 1
ATOM 1338 N N . LYS A 1 174 ? 6.041 -1.554 -21.483 1.00 87.19 174 LYS A N 1
ATOM 1339 C CA . LYS A 1 174 ? 5.289 -1.957 -20.295 1.00 87.19 174 LYS A CA 1
ATOM 1340 C C . LYS A 1 174 ? 4.722 -3.358 -20.465 1.00 87.19 174 LYS A C 1
ATOM 1342 O O . LYS A 1 174 ? 4.085 -3.674 -21.467 1.00 87.19 174 LYS A O 1
ATOM 1347 N N . ASN A 1 175 ? 4.910 -4.190 -19.450 1.00 85.81 175 ASN A N 1
ATOM 1348 C CA . ASN A 1 175 ? 4.372 -5.543 -19.389 1.00 85.81 175 ASN A CA 1
ATOM 1349 C C . ASN A 1 175 ? 3.202 -5.614 -18.381 1.00 85.81 175 ASN A C 1
ATOM 1351 O O . ASN A 1 175 ? 3.021 -4.692 -17.594 1.00 85.81 175 ASN A O 1
ATOM 1355 N N . PRO A 1 176 ? 2.378 -6.679 -18.379 1.00 86.50 176 PRO A N 1
ATOM 1356 C CA . PRO A 1 176 ? 1.310 -6.845 -17.386 1.00 86.50 176 PRO A CA 1
ATOM 1357 C C . PRO A 1 176 ? 1.823 -7.326 -16.015 1.00 86.50 176 PRO A C 1
ATOM 1359 O O . PRO A 1 176 ? 1.027 -7.737 -15.171 1.00 86.50 176 PRO A O 1
ATOM 1362 N N . ALA A 1 177 ? 3.141 -7.358 -15.800 1.00 87.56 177 ALA A N 1
ATOM 1363 C CA . ALA A 1 177 ? 3.727 -7.774 -14.537 1.00 87.56 177 ALA A CA 1
ATOM 1364 C C . ALA A 1 177 ? 3.887 -6.572 -13.600 1.00 87.56 177 ALA A C 1
ATOM 1366 O O . ALA A 1 177 ? 3.999 -5.422 -14.019 1.00 87.56 177 ALA A O 1
ATOM 1367 N N . THR A 1 178 ? 3.972 -6.845 -12.299 1.00 86.88 178 THR A N 1
ATOM 1368 C CA . THR A 1 178 ? 4.161 -5.810 -11.269 1.00 86.88 178 THR A CA 1
ATOM 1369 C C . THR A 1 178 ? 5.465 -5.022 -11.438 1.00 86.88 178 THR A C 1
ATOM 1371 O O . THR A 1 178 ? 5.581 -3.909 -10.926 1.00 86.88 178 THR A O 1
ATOM 1374 N N . SER A 1 179 ? 6.431 -5.548 -12.203 1.00 85.31 179 SER A N 1
ATOM 1375 C CA . SER A 1 179 ? 7.650 -4.838 -12.606 1.00 85.31 179 SER A CA 1
ATOM 1376 C C . SER A 1 179 ? 7.365 -3.565 -13.403 1.00 85.31 179 SER A C 1
ATOM 1378 O O . SER A 1 179 ? 8.104 -2.601 -13.268 1.00 85.31 179 SER A O 1
ATOM 1380 N N . SER A 1 180 ? 6.281 -3.522 -14.180 1.00 87.06 180 SER A N 1
ATOM 1381 C CA . SER A 1 180 ? 5.874 -2.338 -14.948 1.00 87.06 180 SER A CA 1
ATOM 1382 C C . SER A 1 180 ? 4.760 -1.537 -14.259 1.00 87.06 180 SER A C 1
ATOM 1384 O O . SER A 1 180 ? 4.100 -0.728 -14.901 1.00 87.06 180 SER A O 1
ATOM 1386 N N . CYS A 1 181 ? 4.533 -1.728 -12.957 1.00 90.25 181 CYS A N 1
ATOM 1387 C CA . CYS A 1 181 ? 3.654 -0.862 -12.170 1.00 90.25 181 CYS A CA 1
ATOM 1388 C C . CYS A 1 181 ? 4.469 0.225 -11.465 1.00 90.25 181 CYS A C 1
ATOM 1390 O O . CYS A 1 181 ? 5.451 -0.088 -10.801 1.00 90.25 181 CYS A O 1
ATOM 1392 N N . GLU A 1 182 ? 4.036 1.477 -11.576 1.00 90.06 182 GLU A N 1
ATOM 1393 C CA . GLU A 1 182 ? 4.708 2.655 -11.000 1.00 90.06 182 GLU A CA 1
ATOM 1394 C C . GLU A 1 182 ? 4.230 2.918 -9.564 1.00 90.06 182 GLU A C 1
ATOM 1396 O O . GLU A 1 182 ? 5.002 3.294 -8.681 1.00 90.06 182 GLU A O 1
ATOM 1401 N N . ASP A 1 183 ? 2.938 2.678 -9.328 1.00 92.38 183 ASP A N 1
ATOM 1402 C CA . ASP A 1 183 ? 2.252 3.016 -8.089 1.00 92.38 183 ASP A CA 1
ATOM 1403 C C . ASP A 1 183 ? 1.834 1.741 -7.335 1.00 92.38 183 ASP A C 1
ATOM 1405 O O . ASP A 1 183 ? 1.259 0.805 -7.901 1.00 92.38 183 ASP A O 1
ATOM 1409 N N . MET A 1 184 ? 2.084 1.716 -6.028 1.00 93.44 184 MET A N 1
ATOM 1410 C CA . MET A 1 184 ? 1.554 0.735 -5.084 1.00 93.44 184 MET A CA 1
ATOM 1411 C C . MET A 1 184 ? 0.372 1.353 -4.339 1.00 93.44 184 MET A C 1
ATOM 1413 O O . MET A 1 184 ? 0.478 2.430 -3.766 1.00 93.44 184 MET A O 1
ATOM 1417 N N . VAL A 1 185 ? -0.765 0.672 -4.330 1.00 94.38 185 VAL A N 1
ATOM 1418 C CA . VAL A 1 185 ? -1.999 1.120 -3.689 1.00 94.38 185 VAL A CA 1
ATOM 1419 C C . VAL A 1 185 ? -2.330 0.198 -2.524 1.00 94.38 185 VAL A C 1
ATOM 1421 O O . VAL A 1 185 ? -2.708 -0.954 -2.726 1.00 94.38 185 VAL A O 1
ATOM 1424 N N . VAL A 1 186 ? -2.228 0.713 -1.302 1.00 95.19 186 VAL A N 1
ATOM 1425 C CA . VAL A 1 186 ? -2.606 -0.004 -0.081 1.00 95.19 186 VAL A CA 1
ATOM 1426 C C . VAL A 1 186 ? -4.032 0.386 0.296 1.00 95.19 186 VAL A C 1
ATOM 1428 O O . VAL A 1 186 ? -4.326 1.557 0.539 1.00 95.19 186 VAL A O 1
ATOM 1431 N N . LYS A 1 187 ? -4.934 -0.595 0.316 1.00 95.44 187 LYS A N 1
ATOM 1432 C CA . LYS A 1 187 ? -6.342 -0.440 0.693 1.00 95.44 187 LYS A CA 1
ATOM 1433 C C . LYS A 1 187 ? -6.540 -0.975 2.096 1.00 95.44 187 LYS A C 1
ATOM 1435 O O . LYS A 1 187 ? -6.392 -2.170 2.310 1.00 95.44 187 LYS A O 1
ATOM 1440 N N . ILE A 1 188 ? -6.881 -0.109 3.040 1.00 95.12 188 ILE A N 1
ATOM 1441 C CA . ILE A 1 188 ? -7.021 -0.461 4.455 1.00 95.12 188 ILE A CA 1
ATOM 1442 C C . ILE A 1 188 ? -8.488 -0.313 4.844 1.00 95.12 188 ILE A C 1
ATOM 1444 O O . ILE A 1 188 ? -9.061 0.773 4.732 1.00 95.12 188 ILE A O 1
ATOM 1448 N N . LYS A 1 189 ? -9.107 -1.397 5.313 1.00 94.25 189 LYS A N 1
ATOM 1449 C CA . LYS A 1 189 ? -10.501 -1.407 5.769 1.00 94.25 189 LYS A CA 1
ATOM 1450 C C . LYS A 1 189 ? -10.578 -0.905 7.206 1.00 94.25 189 LYS A C 1
ATOM 1452 O O . LYS A 1 189 ? -10.053 -1.530 8.123 1.00 94.25 189 LYS A O 1
ATOM 1457 N N . LEU A 1 190 ? -11.269 0.211 7.414 1.00 91.75 190 LEU A N 1
ATOM 1458 C CA . LEU A 1 190 ? -11.397 0.882 8.709 1.00 91.75 190 LEU A CA 1
ATOM 1459 C C . LEU A 1 190 ? -12.881 1.107 9.049 1.00 91.75 190 LEU A C 1
ATOM 1461 O O . LEU A 1 190 ? -13.378 2.237 8.984 1.00 91.75 190 LEU A O 1
ATOM 1465 N N . PRO A 1 191 ? -13.621 0.046 9.426 1.00 90.56 191 PRO A N 1
ATOM 1466 C CA . PRO A 1 191 ? -15.042 0.160 9.721 1.00 90.56 191 PRO A CA 1
ATOM 1467 C C . PRO A 1 191 ? -15.292 1.022 10.966 1.00 90.56 191 PRO A C 1
ATOM 1469 O O . PRO A 1 191 ? -14.713 0.812 12.033 1.00 90.56 191 PRO A O 1
ATOM 1472 N N . GLY A 1 192 ? -16.213 1.981 10.848 1.00 84.81 192 GLY A N 1
ATOM 1473 C CA . GLY A 1 192 ? -16.633 2.819 11.974 1.00 84.81 192 GLY A CA 1
ATOM 1474 C C . GLY A 1 192 ? -15.587 3.842 12.433 1.00 84.81 192 GLY A C 1
ATOM 1475 O O . GLY A 1 192 ? -15.594 4.214 13.613 1.00 84.81 192 GLY A O 1
ATOM 1476 N N . THR A 1 193 ? -14.715 4.270 11.518 1.00 85.62 193 THR A N 1
ATOM 1477 C CA . THR A 1 193 ? -13.722 5.340 11.687 1.00 85.62 193 THR A CA 1
ATOM 1478 C C . THR A 1 193 ? -14.094 6.546 10.822 1.00 85.62 193 THR A C 1
ATOM 1480 O O . THR A 1 193 ? -14.674 6.392 9.747 1.00 85.62 193 THR A O 1
ATOM 1483 N N . LYS A 1 194 ? -13.758 7.758 11.281 1.00 86.31 194 LYS A N 1
ATOM 1484 C CA . LYS A 1 194 ? -13.877 8.997 10.496 1.00 86.31 194 LYS A CA 1
ATOM 1485 C C . LYS A 1 194 ? -12.517 9.409 9.935 1.00 86.31 194 LYS A C 1
ATOM 1487 O O . LYS A 1 194 ? -11.507 9.268 10.615 1.00 86.31 194 LYS A O 1
ATOM 1492 N N . ALA A 1 195 ? -12.511 10.031 8.756 1.00 83.44 195 ALA A N 1
ATOM 1493 C CA . ALA A 1 195 ? -11.288 10.512 8.106 1.00 83.44 195 ALA A CA 1
ATOM 1494 C C . ALA A 1 195 ? -10.451 11.476 8.975 1.00 83.44 195 ALA A C 1
ATOM 1496 O O . ALA A 1 195 ? -9.232 11.492 8.868 1.00 83.44 195 ALA A O 1
ATOM 1497 N N . SER A 1 196 ? -11.086 12.264 9.850 1.00 84.62 196 SER A N 1
ATOM 1498 C CA . SER A 1 196 ? -10.401 13.246 10.707 1.00 84.62 196 SER A CA 1
ATOM 1499 C C . SER A 1 196 ? -9.640 12.641 11.892 1.00 84.62 196 SER A C 1
ATOM 1501 O O . SER A 1 196 ? -8.824 13.327 12.494 1.00 84.62 196 SER A O 1
ATOM 1503 N N . GLU A 1 197 ? -9.921 11.391 12.260 1.00 84.75 197 GLU A N 1
ATOM 1504 C CA . GLU A 1 197 ? -9.326 10.715 13.427 1.00 84.75 197 GLU A CA 1
ATOM 1505 C C . GLU A 1 197 ? -8.165 9.787 13.033 1.00 84.75 197 GLU A C 1
ATOM 1507 O O . GLU A 1 197 ? -7.689 8.987 13.841 1.00 84.75 197 GLU A O 1
ATOM 1512 N N . MET A 1 198 ? -7.738 9.865 11.774 1.00 89.44 198 MET A N 1
ATOM 1513 C CA . MET A 1 198 ? -6.766 8.972 11.168 1.00 89.44 198 MET A CA 1
ATOM 1514 C C . MET A 1 198 ? -5.427 9.685 10.997 1.00 89.44 198 MET A C 1
ATOM 1516 O O . MET A 1 198 ? -5.364 10.806 10.493 1.00 89.44 198 MET A O 1
ATOM 1520 N N . GLN A 1 199 ? -4.359 9.014 11.407 1.00 90.69 199 GLN A N 1
ATOM 1521 C CA . GLN A 1 199 ? -2.983 9.457 11.233 1.00 90.69 199 GLN A CA 1
ATOM 1522 C C . GLN A 1 199 ? -2.277 8.457 10.326 1.00 90.69 199 GLN A C 1
ATOM 1524 O O . GLN A 1 199 ? -2.314 7.255 10.582 1.00 90.69 199 GLN A O 1
ATOM 1529 N N . LEU A 1 200 ? -1.671 8.964 9.259 1.00 91.69 200 LEU A N 1
ATOM 1530 C CA . LEU A 1 200 ? -0.911 8.179 8.299 1.00 91.69 200 LEU A CA 1
ATOM 1531 C C . LEU A 1 200 ? 0.516 8.717 8.287 1.00 91.69 200 LEU A C 1
ATOM 1533 O O . LEU A 1 200 ? 0.703 9.904 8.020 1.00 91.69 200 LEU A O 1
ATOM 1537 N N . ASP A 1 201 ? 1.479 7.851 8.568 1.00 91.06 201 ASP A N 1
ATOM 1538 C CA . ASP A 1 201 ? 2.901 8.127 8.410 1.00 91.06 201 ASP A CA 1
ATOM 1539 C C . ASP A 1 201 ? 3.458 7.223 7.310 1.00 91.06 201 ASP A C 1
ATOM 1541 O O . ASP A 1 201 ? 3.231 6.009 7.302 1.00 91.06 201 ASP A O 1
ATOM 1545 N N . VAL A 1 202 ? 4.134 7.835 6.342 1.00 90.88 202 VAL A N 1
ATOM 1546 C CA . VAL A 1 202 ? 4.719 7.143 5.194 1.00 90.88 202 VAL A CA 1
ATOM 1547 C C . VAL A 1 202 ? 6.217 7.344 5.272 1.00 90.88 202 VAL A C 1
ATOM 1549 O O . VAL A 1 202 ? 6.701 8.462 5.124 1.00 90.88 202 VAL A O 1
ATOM 1552 N N . GLN A 1 203 ? 6.931 6.246 5.456 1.00 90.12 203 GLN A N 1
ATOM 1553 C CA . GLN A 1 203 ? 8.380 6.194 5.385 1.00 90.12 203 GLN A CA 1
ATOM 1554 C C . GLN A 1 203 ? 8.799 5.430 4.136 1.00 90.12 203 GLN A C 1
ATOM 1556 O O . GLN A 1 203 ? 8.013 4.711 3.516 1.00 90.12 203 GLN A O 1
ATOM 1561 N N . THR A 1 204 ? 10.081 5.524 3.805 1.00 89.56 204 THR A N 1
ATOM 1562 C CA . THR A 1 204 ? 10.652 4.888 2.616 1.00 89.56 204 THR A CA 1
ATOM 1563 C C . THR A 1 204 ? 10.317 3.391 2.504 1.00 89.56 204 THR A C 1
ATOM 1565 O O . THR A 1 204 ? 9.998 2.932 1.414 1.00 89.56 204 THR A O 1
ATOM 1568 N N . LYS A 1 205 ? 10.352 2.603 3.588 1.00 90.00 205 LYS A N 1
ATOM 1569 C CA . LYS A 1 205 ? 10.024 1.153 3.570 1.00 90.00 205 LYS A CA 1
ATOM 1570 C C . LYS A 1 205 ? 8.938 0.747 4.566 1.00 90.00 205 LYS A C 1
ATOM 1572 O O . LYS A 1 205 ? 8.698 -0.445 4.763 1.00 90.00 205 LYS A O 1
ATOM 1577 N N . PHE A 1 206 ? 8.290 1.712 5.204 1.00 90.75 206 PHE A N 1
ATOM 1578 C CA . PHE A 1 206 ? 7.340 1.445 6.272 1.00 90.75 206 PHE A CA 1
ATOM 1579 C C . PHE A 1 206 ? 6.117 2.344 6.147 1.00 90.75 206 PHE A C 1
ATOM 1581 O O . PHE A 1 206 ? 6.224 3.521 5.813 1.00 90.75 206 PHE A O 1
ATOM 1588 N N . LEU A 1 207 ? 4.948 1.773 6.401 1.00 91.62 207 LEU A N 1
ATOM 1589 C CA . LEU A 1 207 ? 3.674 2.470 6.395 1.00 91.62 207 LEU A CA 1
ATOM 1590 C C . LEU A 1 207 ? 3.013 2.275 7.756 1.00 91.62 207 LEU A C 1
ATOM 1592 O O . LEU A 1 207 ? 2.653 1.150 8.103 1.00 91.62 207 LEU A O 1
ATOM 1596 N N . ASP A 1 208 ? 2.817 3.365 8.496 1.00 91.19 208 ASP A N 1
ATOM 1597 C CA . ASP A 1 208 ? 2.059 3.354 9.746 1.00 91.19 208 ASP A CA 1
ATOM 1598 C C . ASP A 1 208 ? 0.707 4.033 9.538 1.00 91.19 208 ASP A C 1
ATOM 1600 O O . ASP A 1 208 ? 0.614 5.204 9.166 1.00 91.19 208 ASP A O 1
ATOM 1604 N N . CYS A 1 209 ? -0.368 3.305 9.803 1.00 91.50 209 CYS A N 1
ATOM 1605 C CA . CYS A 1 209 ? -1.713 3.847 9.844 1.00 91.50 209 CYS A CA 1
ATOM 1606 C C . CYS A 1 209 ? -2.281 3.669 11.250 1.00 91.50 209 CYS A C 1
ATOM 1608 O O . CYS A 1 209 ? -2.606 2.561 11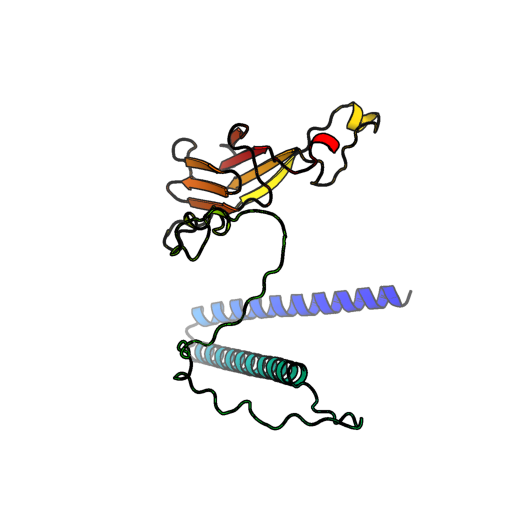.691 1.00 91.50 209 CYS A O 1
ATOM 1610 N N . ARG A 1 210 ? -2.475 4.793 11.943 1.00 89.81 210 ARG A N 1
ATOM 1611 C CA . ARG A 1 210 ? -3.024 4.846 13.296 1.00 89.81 210 ARG A CA 1
ATOM 1612 C C . ARG A 1 210 ? -4.414 5.445 13.297 1.00 89.81 210 ARG A C 1
ATOM 1614 O O . ARG A 1 210 ? -4.711 6.456 12.668 1.00 89.81 210 ARG A O 1
ATOM 1621 N N . THR A 1 211 ? -5.286 4.812 14.058 1.00 90.12 211 THR A N 1
ATOM 1622 C CA . THR A 1 211 ? -6.650 5.258 14.322 1.00 90.12 211 THR A CA 1
ATOM 1623 C C . THR A 1 211 ? -6.965 5.006 15.797 1.00 90.12 211 THR A C 1
ATOM 1625 O O . THR A 1 211 ? -6.305 4.202 16.456 1.00 90.12 211 THR A O 1
ATOM 1628 N N . SER A 1 212 ? -8.000 5.650 16.339 1.00 87.44 212 SER A N 1
ATOM 1629 C CA . SER A 1 212 ? -8.471 5.396 17.711 1.00 87.44 212 SER A CA 1
ATOM 1630 C C . SER A 1 212 ? -8.723 3.904 18.013 1.00 87.44 212 SER A C 1
ATOM 1632 O O . SER A 1 212 ? -8.464 3.458 19.126 1.00 87.44 212 SER A O 1
ATOM 1634 N N . LYS A 1 213 ? -9.184 3.125 17.023 1.00 88.38 213 LYS A N 1
ATOM 1635 C CA . LYS A 1 213 ? -9.557 1.706 17.180 1.00 88.38 213 LYS A CA 1
ATOM 1636 C C . LYS A 1 213 ? -8.567 0.707 16.586 1.00 88.38 213 LYS A C 1
ATOM 1638 O O . LYS A 1 213 ? -8.523 -0.423 17.050 1.00 88.38 213 LYS A O 1
ATOM 1643 N N . PHE A 1 214 ? -7.820 1.103 15.560 1.00 90.69 214 PHE A N 1
ATOM 1644 C CA . PHE A 1 214 ? -6.988 0.208 14.756 1.00 90.69 214 PHE A CA 1
ATOM 1645 C C . PHE A 1 214 ? -5.574 0.770 14.638 1.00 90.69 214 PHE A C 1
ATOM 1647 O O . PHE A 1 214 ? -5.394 1.991 14.592 1.00 90.69 214 PHE A O 1
ATOM 1654 N N . LYS A 1 215 ? -4.588 -0.120 14.566 1.00 90.62 215 LYS A N 1
ATOM 1655 C CA . LYS A 1 215 ? -3.192 0.207 14.267 1.00 90.62 215 LYS A CA 1
ATOM 1656 C C . LYS A 1 215 ? -2.707 -0.741 13.175 1.00 90.62 215 LYS A C 1
ATOM 1658 O O . LYS A 1 215 ? -2.963 -1.938 13.251 1.00 90.62 215 LYS A O 1
ATOM 1663 N N . LEU A 1 216 ? -2.035 -0.208 12.165 1.00 91.00 216 LEU A N 1
ATOM 1664 C CA . LEU A 1 216 ? -1.415 -0.989 11.104 1.00 91.00 216 LEU A CA 1
ATOM 1665 C C . LEU A 1 216 ? 0.005 -0.483 10.886 1.00 91.00 216 LEU A C 1
ATOM 1667 O O . LEU A 1 216 ? 0.174 0.585 10.312 1.00 91.00 216 LEU A O 1
ATOM 1671 N N . GLY A 1 217 ? 0.990 -1.267 11.312 1.00 91.62 217 GLY A N 1
ATOM 1672 C CA . GLY A 1 217 ? 2.368 -1.144 10.854 1.00 91.62 217 GLY A CA 1
ATOM 1673 C C . GLY A 1 217 ? 2.597 -2.133 9.718 1.00 91.62 217 GLY A C 1
ATOM 1674 O O . GLY A 1 217 ? 2.402 -3.333 9.903 1.00 91.62 217 GLY A O 1
ATOM 1675 N N . LEU A 1 218 ? 2.934 -1.644 8.528 1.00 91.19 218 LEU A N 1
ATOM 1676 C CA . LEU A 1 218 ? 3.170 -2.481 7.357 1.00 91.19 218 LEU A CA 1
ATOM 1677 C C . LEU A 1 218 ? 4.548 -2.189 6.770 1.00 91.19 218 LEU A C 1
ATOM 1679 O O . LEU A 1 218 ? 4.820 -1.087 6.296 1.00 91.19 218 LEU A O 1
ATOM 1683 N N . HIS A 1 219 ? 5.393 -3.216 6.732 1.00 91.00 219 HIS A N 1
ATOM 1684 C CA . HIS A 1 219 ? 6.643 -3.175 5.984 1.00 91.00 219 HIS A CA 1
ATOM 1685 C C . HIS A 1 219 ? 6.371 -3.332 4.488 1.00 91.00 219 HIS A C 1
ATOM 1687 O O . HIS A 1 219 ? 5.731 -4.292 4.050 1.00 91.00 219 HIS A O 1
ATOM 1693 N N . LEU A 1 220 ? 6.869 -2.384 3.699 1.00 91.19 220 LEU A N 1
ATOM 1694 C CA . LEU A 1 220 ? 6.694 -2.369 2.254 1.00 91.19 220 LEU A CA 1
ATOM 1695 C C . LEU A 1 220 ? 7.788 -3.211 1.575 1.00 91.19 220 LEU A C 1
ATOM 1697 O O . LEU A 1 220 ? 8.956 -3.129 1.959 1.00 91.19 220 LEU A O 1
ATOM 1701 N N . PRO A 1 221 ? 7.451 -3.997 0.534 1.00 88.94 221 PRO A N 1
ATOM 1702 C CA . PRO A 1 221 ? 8.424 -4.833 -0.175 1.00 88.94 221 PRO A CA 1
ATOM 1703 C C . PRO A 1 221 ? 9.422 -4.020 -1.011 1.00 88.94 221 PRO A C 1
ATOM 1705 O O . PRO A 1 221 ? 10.543 -4.463 -1.252 1.00 88.94 221 PRO A O 1
ATOM 1708 N N . HIS A 1 222 ? 9.015 -2.834 -1.463 1.00 88.69 222 HIS A N 1
ATOM 1709 C CA . HIS A 1 222 ? 9.840 -1.922 -2.244 1.00 88.69 222 HIS A CA 1
ATOM 1710 C C . HIS A 1 222 ? 9.877 -0.554 -1.577 1.00 88.69 222 HIS A C 1
ATOM 1712 O O . HIS A 1 222 ? 8.880 -0.159 -0.967 1.00 88.69 222 HIS A O 1
ATOM 1718 N N . PRO A 1 223 ? 10.997 0.173 -1.713 1.00 90.62 223 PRO A N 1
ATOM 1719 C CA . PRO A 1 223 ? 11.066 1.533 -1.229 1.00 90.62 223 PRO A CA 1
ATOM 1720 C C . PRO A 1 223 ? 10.125 2.443 -2.028 1.00 90.62 223 PRO A C 1
ATOM 1722 O O . PRO A 1 223 ? 9.953 2.286 -3.242 1.00 90.62 223 PRO A O 1
ATOM 1725 N N . VAL A 1 224 ? 9.508 3.388 -1.331 1.00 91.62 224 VAL A N 1
ATOM 1726 C CA . VAL A 1 224 ? 8.575 4.374 -1.878 1.00 91.62 224 VAL A CA 1
ATOM 1727 C C . VAL A 1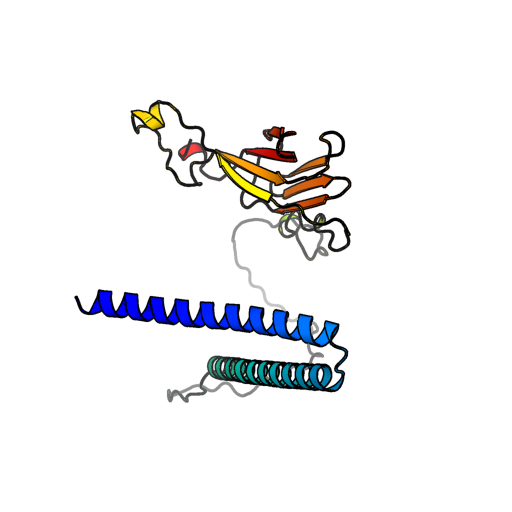 224 ? 9.086 5.786 -1.637 1.00 91.62 224 VAL A C 1
ATOM 1729 O O . VAL A 1 224 ? 9.878 6.030 -0.729 1.00 91.62 224 VAL A O 1
ATOM 1732 N N . ASP A 1 225 ? 8.630 6.724 -2.459 1.00 90.56 225 ASP A N 1
ATOM 1733 C CA . ASP A 1 225 ? 8.886 8.145 -2.242 1.00 90.56 225 ASP A CA 1
ATOM 1734 C C . ASP A 1 225 ? 7.838 8.742 -1.290 1.00 90.56 225 ASP A C 1
ATOM 1736 O O . ASP A 1 225 ? 6.640 8.781 -1.579 1.00 90.56 225 ASP A O 1
ATOM 1740 N N . GLU A 1 226 ? 8.314 9.246 -0.155 1.00 88.38 226 GLU A N 1
ATOM 1741 C CA . GLU A 1 226 ? 7.507 9.827 0.922 1.00 88.38 226 GLU A CA 1
ATOM 1742 C C . GLU A 1 226 ? 6.736 11.075 0.462 1.00 88.38 226 GLU A C 1
ATOM 1744 O O . GLU A 1 226 ? 5.649 11.368 0.959 1.00 88.38 226 GLU A O 1
ATOM 1749 N N . LYS A 1 227 ? 7.265 11.816 -0.524 1.00 87.94 227 LYS A N 1
ATOM 1750 C CA . LYS A 1 227 ? 6.703 13.111 -0.947 1.00 87.94 227 LYS A CA 1
ATOM 1751 C C . LYS A 1 227 ? 5.606 12.994 -1.996 1.00 87.94 227 LYS A C 1
ATOM 1753 O O . LYS A 1 227 ? 4.764 13.886 -2.093 1.00 87.94 227 LYS A O 1
ATOM 1758 N N . SER A 1 228 ? 5.622 11.941 -2.810 1.00 86.56 228 SER A N 1
ATOM 1759 C CA . SER A 1 228 ? 4.670 11.762 -3.916 1.00 86.56 228 SER A CA 1
ATOM 1760 C C . SER A 1 228 ? 3.462 10.887 -3.563 1.00 86.56 228 SER A C 1
ATOM 1762 O O . SER A 1 228 ? 2.608 10.644 -4.423 1.00 86.56 228 SER A O 1
ATOM 1764 N N . GLY A 1 229 ? 3.338 10.478 -2.297 1.00 86.38 229 GLY A N 1
ATOM 1765 C CA . GLY A 1 229 ? 2.193 9.734 -1.781 1.00 86.38 229 GLY A CA 1
ATOM 1766 C C . GLY A 1 229 ? 0.869 10.506 -1.871 1.00 86.38 229 GLY A C 1
ATOM 1767 O O . GLY A 1 229 ? 0.790 11.708 -1.617 1.00 86.38 229 GLY A O 1
ATOM 1768 N N . LYS A 1 230 ? -0.208 9.801 -2.224 1.00 92.25 230 LYS A N 1
ATOM 1769 C CA . LYS A 1 230 ? -1.582 10.322 -2.266 1.00 92.25 230 LYS A CA 1
ATOM 1770 C C . LYS A 1 230 ? -2.486 9.414 -1.450 1.00 92.25 230 LYS A C 1
ATOM 1772 O O . LYS A 1 230 ? -2.555 8.223 -1.720 1.00 92.25 230 LYS A O 1
ATOM 1777 N N . ALA A 1 231 ? -3.239 9.972 -0.511 1.00 92.94 231 ALA A N 1
ATOM 1778 C CA . ALA A 1 231 ? -4.223 9.224 0.264 1.00 92.94 231 ALA A CA 1
ATOM 1779 C C . ALA A 1 231 ? -5.642 9.708 -0.051 1.00 92.94 231 ALA A C 1
ATOM 1781 O O . ALA A 1 231 ? -5.899 10.910 -0.148 1.00 92.94 231 ALA A O 1
ATOM 1782 N N . LYS A 1 232 ? -6.574 8.769 -0.205 1.00 93.25 232 LYS A N 1
ATOM 1783 C CA . LYS A 1 232 ? -7.992 9.035 -0.437 1.00 93.25 232 LYS A CA 1
ATOM 1784 C C . LYS A 1 232 ? -8.833 8.201 0.517 1.00 93.25 232 LYS A C 1
ATOM 1786 O O . LYS A 1 232 ? -8.744 6.979 0.538 1.00 93.25 232 LYS A O 1
ATOM 1791 N N . TRP A 1 233 ? -9.696 8.868 1.271 1.00 94.12 233 TRP A N 1
ATOM 1792 C CA . TRP A 1 233 ? -10.698 8.199 2.090 1.00 94.12 233 TRP A CA 1
ATOM 1793 C C . TRP A 1 233 ? -11.959 7.916 1.272 1.00 94.12 233 TRP A C 1
ATOM 1795 O O . TRP A 1 233 ? -12.504 8.816 0.626 1.00 94.12 233 TRP A O 1
ATOM 1805 N N . ASN A 1 234 ? -12.437 6.675 1.318 1.00 93.00 234 ASN A N 1
ATOM 1806 C CA . ASN A 1 234 ? -13.708 6.273 0.739 1.00 93.00 234 ASN A CA 1
ATOM 1807 C C . ASN A 1 234 ? -14.739 6.028 1.849 1.00 93.00 234 ASN A C 1
ATOM 1809 O O . ASN A 1 234 ? -14.725 4.989 2.513 1.00 93.00 234 ASN A O 1
ATOM 1813 N N . SER A 1 235 ? -15.657 6.981 2.022 1.00 89.31 235 SER A N 1
ATOM 1814 C CA . SER A 1 235 ? -16.710 6.916 3.041 1.00 89.31 235 SER A CA 1
ATOM 1815 C C . SER A 1 235 ? -17.712 5.783 2.814 1.00 89.31 235 SER A C 1
ATOM 1817 O O . SER A 1 235 ? -18.218 5.239 3.790 1.00 89.31 235 SER A O 1
ATOM 1819 N N . ASP A 1 236 ? -17.975 5.394 1.563 1.00 90.50 236 ASP A N 1
ATOM 1820 C CA . ASP A 1 236 ? -18.998 4.388 1.246 1.00 90.50 236 ASP A CA 1
ATOM 1821 C C . ASP A 1 236 ? -18.566 2.986 1.688 1.00 90.50 236 ASP A C 1
ATOM 1823 O O . ASP A 1 236 ? -19.369 2.195 2.178 1.00 90.50 236 ASP A O 1
ATOM 1827 N N . LYS A 1 237 ? -17.273 2.685 1.529 1.00 89.44 237 LYS A N 1
ATOM 1828 C CA . LYS A 1 237 ? -16.674 1.394 1.898 1.00 89.44 237 LYS A CA 1
ATOM 1829 C C . LYS A 1 237 ? -15.982 1.411 3.257 1.00 89.44 237 LYS A C 1
ATOM 1831 O O . LYS A 1 237 ? -15.579 0.358 3.736 1.00 89.44 237 LYS A O 1
ATOM 1836 N N . CYS A 1 238 ? -15.856 2.587 3.876 1.00 90.62 238 CYS A N 1
ATOM 1837 C CA . CYS A 1 238 ? -15.007 2.806 5.050 1.00 90.62 238 CYS A CA 1
ATOM 1838 C C . CYS A 1 238 ? -13.573 2.291 4.810 1.00 90.62 238 CYS A C 1
ATOM 1840 O O . CYS A 1 238 ? -13.016 1.565 5.632 1.00 90.62 238 CYS A O 1
ATOM 1842 N N . GLU A 1 239 ? -13.004 2.632 3.652 1.00 92.69 239 GLU A N 1
ATOM 1843 C CA . GLU A 1 239 ? -11.682 2.180 3.205 1.00 92.69 239 GLU A CA 1
ATOM 1844 C C . GLU A 1 239 ? -10.756 3.376 2.965 1.00 92.69 239 GLU A C 1
ATOM 1846 O O . GLU A 1 239 ? -11.138 4.356 2.318 1.00 92.69 239 GLU A O 1
ATOM 1851 N N . LEU A 1 240 ? -9.523 3.279 3.461 1.00 94.00 240 LEU A N 1
ATOM 1852 C CA . LEU A 1 240 ? -8.439 4.192 3.124 1.00 94.00 240 LEU A CA 1
ATOM 1853 C C . LEU A 1 240 ? -7.657 3.630 1.939 1.00 94.00 240 LEU A C 1
ATOM 1855 O O . LEU A 1 240 ? -7.132 2.525 2.015 1.00 94.00 240 LEU A O 1
ATOM 1859 N N . GLU A 1 241 ? -7.547 4.407 0.870 1.00 94.81 241 GLU A N 1
ATOM 1860 C CA . GLU A 1 241 ? -6.727 4.089 -0.293 1.00 94.81 241 GLU A CA 1
ATOM 1861 C C . GLU A 1 241 ? -5.471 4.965 -0.283 1.00 94.81 241 GLU A C 1
ATOM 1863 O O . GLU A 1 241 ? -5.551 6.180 -0.471 1.00 94.81 241 GLU A O 1
ATOM 1868 N N . VAL A 1 242 ? -4.308 4.356 -0.055 1.00 94.75 242 VAL A N 1
ATOM 1869 C CA . VAL A 1 242 ? -3.006 5.033 -0.052 1.00 94.75 242 VAL A CA 1
ATOM 1870 C C . VAL A 1 242 ? -2.250 4.640 -1.312 1.00 94.75 242 VAL A C 1
ATOM 1872 O O . VAL A 1 242 ? -1.841 3.497 -1.458 1.00 94.75 242 VAL A O 1
ATOM 1875 N N . THR A 1 243 ? -2.084 5.578 -2.236 1.00 95.00 243 THR A N 1
ATOM 1876 C CA . THR A 1 243 ? -1.260 5.432 -3.440 1.00 95.00 243 THR A CA 1
ATOM 1877 C C . THR A 1 243 ? 0.147 5.939 -3.147 1.00 95.00 243 THR A C 1
ATOM 1879 O O . THR A 1 243 ? 0.331 7.114 -2.839 1.00 95.00 243 THR A O 1
ATOM 1882 N N . LEU A 1 244 ? 1.132 5.060 -3.256 1.00 94.12 244 LEU A N 1
ATOM 1883 C CA . LEU A 1 244 ? 2.544 5.310 -3.007 1.00 94.12 244 LEU A CA 1
ATOM 1884 C C . LEU A 1 244 ? 3.314 5.069 -4.300 1.00 94.12 244 LEU A C 1
ATOM 1886 O O . LEU A 1 244 ? 3.195 3.997 -4.893 1.00 94.12 244 LEU A O 1
ATOM 1890 N N . LYS A 1 245 ? 4.115 6.041 -4.733 1.00 92.31 245 LYS A N 1
ATOM 1891 C CA . LYS A 1 245 ? 4.985 5.849 -5.891 1.00 92.31 245 LYS A CA 1
ATOM 1892 C C . LYS A 1 245 ? 6.205 5.038 -5.468 1.00 92.31 245 LYS A C 1
ATOM 1894 O O . LYS A 1 245 ? 6.921 5.436 -4.548 1.00 92.31 245 LYS A O 1
ATOM 1899 N N . MET A 1 246 ? 6.428 3.901 -6.119 1.00 91.75 246 MET A N 1
ATOM 1900 C CA . MET A 1 246 ? 7.603 3.071 -5.861 1.00 91.75 246 MET A CA 1
ATOM 1901 C C . MET A 1 246 ? 8.841 3.711 -6.494 1.00 91.75 246 MET A C 1
ATOM 1903 O O . MET A 1 246 ? 8.753 4.338 -7.548 1.00 9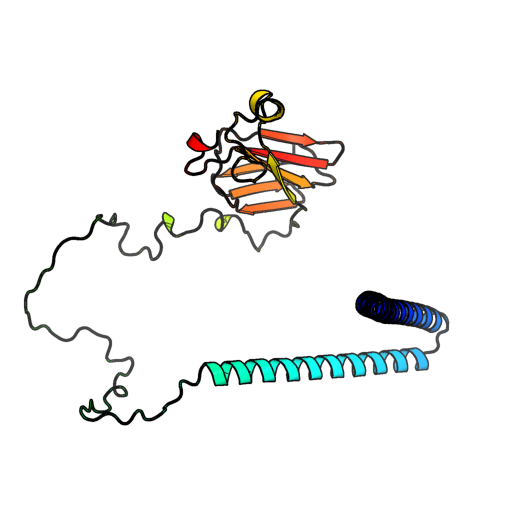1.75 246 MET A O 1
ATOM 1907 N N . ASN A 1 247 ? 9.989 3.552 -5.842 1.00 89.19 247 ASN A N 1
ATOM 1908 C CA . ASN A 1 247 ? 11.282 3.992 -6.354 1.00 89.19 247 ASN A CA 1
ATOM 1909 C C . ASN A 1 247 ? 12.210 2.780 -6.461 1.00 89.19 247 ASN A C 1
ATOM 1911 O O . ASN A 1 247 ? 12.916 2.462 -5.508 1.00 89.19 247 ASN A O 1
ATOM 1915 N N . ARG A 1 248 ? 12.163 2.051 -7.580 1.00 86.94 248 ARG A N 1
ATOM 1916 C CA . ARG A 1 248 ? 12.972 0.839 -7.771 1.00 86.94 248 ARG A CA 1
ATOM 1917 C C . ARG A 1 248 ? 14.141 1.109 -8.706 1.00 86.94 248 ARG A C 1
ATOM 1919 O O . ARG A 1 248 ? 14.081 1.957 -9.599 1.00 86.94 248 ARG A O 1
ATOM 1926 N N . ASP A 1 249 ? 15.190 0.315 -8.539 1.00 80.88 249 ASP A N 1
ATOM 1927 C CA . ASP A 1 249 ? 16.306 0.312 -9.474 1.00 80.88 249 ASP A CA 1
ATOM 1928 C C . ASP A 1 249 ? 15.803 -0.073 -10.875 1.00 80.88 249 ASP A C 1
ATOM 1930 O O . ASP A 1 249 ? 14.997 -0.991 -11.032 1.00 80.88 249 ASP A O 1
ATOM 1934 N N . TYR A 1 250 ? 16.288 0.634 -11.899 1.00 77.19 250 TYR A N 1
ATOM 1935 C CA . TYR A 1 250 ? 15.929 0.431 -13.313 1.00 77.19 250 TYR A CA 1
ATOM 1936 C C . TYR A 1 250 ? 14.511 0.839 -13.733 1.00 77.19 250 TYR A C 1
ATOM 1938 O O . TYR A 1 250 ? 14.123 0.579 -14.873 1.00 77.19 250 TYR A O 1
ATOM 1946 N N . ASP A 1 251 ? 13.763 1.559 -12.893 1.00 77.44 251 ASP A N 1
ATOM 1947 C CA . ASP A 1 251 ? 12.462 2.116 -13.291 1.00 77.44 251 ASP A CA 1
ATOM 1948 C C . ASP A 1 251 ? 12.573 3.054 -14.517 1.00 77.44 251 ASP A C 1
ATOM 1950 O O . ASP A 1 251 ? 11.647 3.126 -15.316 1.00 77.44 251 ASP A O 1
ATOM 1954 N N . PHE A 1 252 ? 13.737 3.668 -14.766 1.00 74.56 252 PHE A N 1
ATOM 1955 C CA . PHE A 1 252 ? 14.010 4.476 -15.970 1.00 74.56 252 PHE A CA 1
ATOM 1956 C C . PHE A 1 252 ? 14.015 3.696 -17.300 1.00 74.56 252 PHE A C 1
ATOM 1958 O O . PHE A 1 252 ? 14.041 4.310 -18.361 1.00 74.56 252 PHE A O 1
ATOM 1965 N N . ILE A 1 253 ? 14.075 2.361 -17.260 1.00 76.12 253 ILE A N 1
ATOM 1966 C CA . ILE A 1 253 ? 14.031 1.500 -18.458 1.00 76.12 253 ILE A CA 1
ATOM 1967 C C . ILE A 1 253 ? 12.604 0.992 -18.700 1.00 76.12 253 ILE A C 1
ATOM 1969 O O . ILE A 1 253 ? 12.219 0.714 -19.837 1.00 76.12 253 ILE A O 1
ATOM 1973 N N . ASN A 1 254 ? 11.825 0.846 -17.628 1.00 70.50 254 ASN A N 1
ATOM 1974 C CA . ASN A 1 254 ? 10.488 0.258 -17.668 1.00 70.50 254 ASN A CA 1
ATOM 1975 C C . ASN A 1 254 ? 9.381 1.288 -17.952 1.00 70.50 254 ASN A C 1
ATOM 1977 O O . ASN A 1 254 ? 8.267 0.874 -18.286 1.00 70.50 254 ASN A O 1
ATOM 1981 N N . PHE A 1 255 ? 9.680 2.587 -17.825 1.00 68.75 255 PHE A N 1
ATOM 1982 C CA . PHE A 1 255 ? 8.725 3.696 -17.918 1.00 68.75 255 PHE A CA 1
ATOM 1983 C C . PHE A 1 255 ? 9.154 4.783 -18.896 1.00 68.75 255 PHE A C 1
ATOM 1985 O O . PHE A 1 255 ? 10.362 5.105 -18.935 1.00 68.75 255 PHE A O 1
#

Secondary structure (DSSP, 8-state):
-HHHHHHHHHHHHHHHHHHHHHHHHHHHHHHHHHHHHTT-HHHHHHHHHHHHHHHHHHHHHHHHHHHHHHHHHHHHH-----------------SS---TT--SPPP-----------S-------TT-SS-TTTS-TTTTT--TT--SPPPPEEEEEE----HIIIII--S---SSGGG--EEEEEEE-TT--GGG-EEEE-SSEEEEE-SS-EEEEE-SS-B-SSS-EEEEETTTTEEEEEEEB--TTHHHH-

Organism: Owenia fusiformis (NCBI:txid6347)

Foldseek 3Di:
DVVVVVVVVVVVVVVVVVVVVVVVVVVLVVVVVVCVVVVPVVVVVVNVVVVVVVVVVVVVVVVVVVVVVVVVVVVVPPDDPPDDDDDDDDDDPDPPPDDPVVPDDDDDDDDDDDDDDDDDDDDCDDPPDPDDPVRDPPQPVQPPVPDPAAAFDKDKDFAADADCCVVPVVPALADPDSLLGFKIKMKTADPPFDPVQWDWADDQQWTWIDGPRHTDIDGHPAGFDRPPKDWDQDPVRNIIIIITGGDDPPNVVSD

pLDDT: mean 70.19, std 19.1, range [29.48, 95.44]

Radius of gyration: 32.48 Å; chains: 1; bounding box: 91×59×63 Å

Sequence (255 aa):
YNIIQFCITHMCLKFSKSYRTVNAKLNIHSSVAIAITSGNKQICENLKSRNISQLKLVLQVKEIMDLQALNALSEMLQTEEQDSESDDDQPSSAVTKMGPGSIGPAKKQSTTVKPSNGPNPANKGNSKDIWDEDEVNAGQEFDDVHDPRPQPEYDIVYKQAVTSEDMFLGMGNKNPATSSCEDMVVKIKLPGTKASEMQLDVQTKFLDCRTSKFKLGLHLPHPVDEKSGKAKWNSDKCELEVTLKMNRDYDFINF